Protein AF-0000000080797446 (afdb_homodimer)

Organism: Ignicoccus hospitalis (strain KIN4/I / DSM 18386 / JCM 14125) (NCBI:txid453591)

InterPro domains:
  IPR000644 CBS domain [PF00571] (6-61)
  IPR000644 CBS domain [PF00571] (70-123)
  IPR000644 CBS domain [PS51371] (10-66)
  IPR000644 CBS domain [PS51371] (74-131)
  IPR000644 CBS domain [SM00116] (13-61)
  IPR000644 CBS domain [SM00116] (77-124)
  IPR046342 CBS domain superfamily [G3DSA:3.10.580.10] (2-142)
  IPR046342 CBS domain superfamily [SSF54631] (4-122)
  IPR051257 Diverse Function CBS-Domain-Containing Protein [PTHR43080] (4-126)

Secondary structure (DSSP, 8-state):
-PPPBGGGT-BSSPPEEETTSBHHHHHHHHHHHT-SEEEEE-TTS-EEEEEEHHHHHHHHHHT--TTSBGGGTSEES---B-TTSBHHHHHHHHHHHT-SEEEEEETTEEEEEEEHHHHHHHHHHHHHHHHHHHHHHHHHHT-/-PPPBGGGT-BSSPPEEETTSBHHHHHHHHHHHT-SEEEEE-TTS-EEEEEEHHHHHHHHHHT--TTSBGGGTSEES---B-TTSBHHHHHHHHHHHT-SEEEEEETTEEEEEEEHHHHHHHHHHHHHHHHHHHHHHHHHHT-

Solvent-accessible surface area (backbone atoms only — not comparable to full-atom values): 15292 Å² total; per-residue (Å²): 131,82,79,63,28,36,61,78,59,37,44,70,75,63,56,68,43,52,39,72,42,24,42,33,54,51,31,33,49,25,62,76,70,72,41,64,55,34,38,24,19,46,97,86,63,46,79,55,26,34,40,39,43,65,47,52,35,49,36,48,39,70,66,52,66,52,74,39,39,32,65,80,62,39,43,61,79,68,66,65,41,46,46,77,40,39,41,61,58,51,51,50,51,25,62,75,68,72,49,58,65,33,43,22,36,57,96,92,33,80,63,22,33,38,37,50,68,51,41,36,54,50,52,47,50,51,51,49,52,50,49,51,49,53,50,50,50,54,55,53,71,75,102,130,83,79,63,27,38,61,80,59,39,46,70,76,62,56,70,42,51,40,72,40,24,41,34,53,51,29,34,50,26,62,76,69,72,42,63,56,33,39,26,20,46,97,86,65,48,79,56,25,35,39,38,45,65,47,54,34,49,37,48,38,69,65,53,67,52,73,38,40,33,65,79,61,38,43,62,79,69,66,65,41,48,47,76,39,39,42,62,56,50,53,50,52,25,63,74,70,71,48,57,64,32,44,23,35,56,98,92,32,80,65,21,33,37,39,49,67,51,42,36,53,50,51,47,51,49,51,51,51,50,50,50,49,52,50,50,50,54,56,53,69,74,103

Nearest PDB structures (foldseek):
  1pbj-assembly1_A  TM=8.835E-01  e=6.941E-12  Methanothermobacter thermautotrophicus str. Delta H
  2rc3-assembly2_B  TM=9.277E-01  e=1.879E-11  Nitrosomonas europaea ATCC 19718
  2p9m-assembly1_B  TM=8.610E-01  e=1.181E-11  Methanocaldococcus jannaschii DSM 2661
  2o16-assembly1_A  TM=8.596E-01  e=1.206E-10  Vibrio cholerae
  6h1w-assembly1_A  TM=7.486E-01  e=1.608E-09  Methanocaldococcus jannaschii DSM 2661

pLDDT: mean 94.96, std 5.84, range [62.09, 98.94]

Foldseek 3Di:
DDFAFQLNQFDPDAAADEQQAFQVVQVVSCVVVVHFKHFYAYPVRHTFFMDGVVLSVVCVVVVHDRRGGPNVRTGGPAAAAERGHGLVVVLVVCVVVVHFKHFYDDPNDGGGIDGVVRSVVVVVVVVVVVVVVVVVVVVVVVD/DDFAFQLNQFDPDAAADEQQAFQVVQVVSCVVVVHFKHFYAYPVRHTFFMDGVVLSVVCVVVVHDRRGGPNVRTGGPAAAAERGHGLVVVLVVCVVVVHFKHFYDDPNDGGGIDGVVRSVVVVVVVVVVVVVVVVVVVVVVVD

Sequence (286 aa):
MRPITVADVMSKPVVVIGVNNTLREAAKEMMDKGVGSLVVVDEKGDVVGIITERDVVRAVAEGKDLNAPVSEVMTPDVLTVSPETSVLKAIETMKMHNVRHLPVASDDEIVGMVSLKDLAFAVAAEMILKRIYEMLKEELSELMRPITVADVMSKPVVVIGVNNTLREAAKEMMDKGVGSLVVVDEKGDVVGIITERDVVRAVAEGKDLNAPVSEVMTPDVLTVSPETSVLKAIETMKMHNVRHLPVASDDEIVGMVSLKDLAFAVAAEMILKRIYEMLKEELSEL

Structure (mmCIF, N/CA/C/O backbone):
data_AF-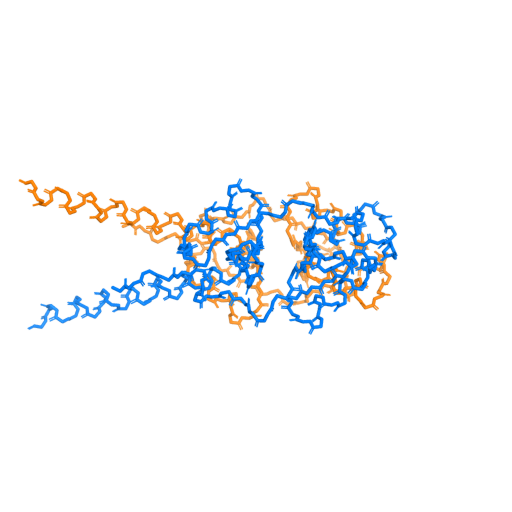0000000080797446-model_v1
#
loop_
_entity.id
_entity.type
_entity.pdbx_description
1 polymer 'Putative signal-transduction protein with CBS domains'
#
loop_
_atom_site.group_PDB
_atom_site.id
_atom_site.type_symbol
_atom_site.label_atom_id
_atom_site.label_alt_id
_atom_site.label_comp_id
_atom_site.label_asym_id
_atom_site.label_entity_id
_atom_site.label_seq_id
_atom_site.pdbx_PDB_ins_code
_atom_site.Cartn_x
_atom_site.Cartn_y
_atom_site.Cartn_z
_atom_site.occupancy
_atom_site.B_iso_or_equiv
_atom_site.auth_seq_id
_atom_site.auth_comp_id
_atom_site.auth_asym_id
_atom_site.auth_atom_id
_atom_site.pdbx_PDB_model_num
ATOM 1 N N . MET A 1 1 ? -12.195 24.516 9.414 1 62.28 1 MET A N 1
ATOM 2 C CA . MET A 1 1 ? -12.492 23.531 8.367 1 62.28 1 MET A CA 1
ATOM 3 C C . MET A 1 1 ? -12.742 22.156 8.977 1 62.28 1 MET A C 1
ATOM 5 O O . MET A 1 1 ? -12.062 21.75 9.922 1 62.28 1 MET A O 1
ATOM 9 N N . ARG A 1 2 ? -13.812 21.5 8.594 1 77.06 2 ARG A N 1
ATOM 10 C CA . ARG A 1 2 ? -14.117 20.188 9.172 1 77.06 2 ARG A CA 1
ATOM 11 C C . ARG A 1 2 ? -13.055 19.156 8.805 1 77.06 2 ARG A C 1
ATOM 13 O O . ARG A 1 2 ? -12.492 19.203 7.711 1 77.06 2 ARG A O 1
ATOM 20 N N . PRO A 1 3 ? -12.648 18.328 9.719 1 83.38 3 PRO A N 1
ATOM 21 C CA . PRO A 1 3 ? -11.648 17.312 9.414 1 83.38 3 PRO A CA 1
ATOM 22 C C . PRO A 1 3 ? -12.109 16.344 8.328 1 83.38 3 PRO A C 1
ATOM 24 O O . PRO A 1 3 ? -13.305 16.031 8.234 1 83.38 3 PRO A O 1
ATOM 27 N N . ILE A 1 4 ? -11.25 15.961 7.469 1 92.12 4 ILE A N 1
ATOM 28 C CA . ILE A 1 4 ? -11.539 14.961 6.445 1 92.12 4 ILE A CA 1
ATOM 29 C C . ILE A 1 4 ? -11.805 13.609 7.102 1 92.12 4 ILE A C 1
ATOM 31 O O . ILE A 1 4 ? -11.047 13.18 7.977 1 92.12 4 ILE A O 1
ATOM 35 N N . THR A 1 5 ? -12.898 12.984 6.723 1 96.56 5 THR A N 1
ATOM 36 C CA . THR A 1 5 ? -13.273 11.703 7.324 1 96.56 5 THR A CA 1
ATOM 37 C C . THR A 1 5 ? -13.125 10.57 6.316 1 96.56 5 THR A C 1
ATOM 39 O O . THR A 1 5 ? -12.891 10.805 5.129 1 96.56 5 THR A O 1
ATOM 42 N N . VAL A 1 6 ? -13.273 9.312 6.793 1 98 6 VAL A N 1
ATOM 43 C CA . VAL A 1 6 ? -13.234 8.109 5.977 1 98 6 VAL A CA 1
ATOM 44 C C . VAL A 1 6 ? -14.328 8.172 4.914 1 98 6 VAL A C 1
ATOM 46 O O . VAL A 1 6 ? -14.102 7.797 3.758 1 98 6 VAL A O 1
ATOM 49 N N . ALA A 1 7 ? -15.445 8.711 5.25 1 97.38 7 ALA A N 1
ATOM 50 C CA . ALA A 1 7 ? -16.562 8.82 4.312 1 97.38 7 ALA A CA 1
ATOM 51 C C . ALA A 1 7 ? -16.172 9.68 3.109 1 97.38 7 ALA A C 1
ATOM 53 O O . ALA A 1 7 ? -16.641 9.43 1.993 1 97.38 7 ALA A O 1
ATOM 54 N N . ASP A 1 8 ? -15.328 10.625 3.289 1 96.81 8 ASP A N 1
ATOM 55 C CA . ASP A 1 8 ? -14.938 11.57 2.248 1 96.81 8 ASP A CA 1
ATOM 56 C C . ASP A 1 8 ? -14.016 10.906 1.224 1 96.81 8 ASP A C 1
ATOM 58 O O . ASP A 1 8 ? -13.844 11.422 0.117 1 96.81 8 ASP A O 1
ATOM 62 N N . VAL A 1 9 ? -13.414 9.711 1.604 1 97.25 9 VAL A N 1
ATOM 63 C CA . VAL A 1 9 ? -12.328 9.242 0.751 1 97.25 9 VAL A CA 1
ATOM 64 C C . VAL A 1 9 ? -12.562 7.781 0.376 1 97.25 9 VAL A C 1
ATOM 66 O O . VAL A 1 9 ? -11.922 7.258 -0.537 1 97.25 9 VAL A O 1
ATOM 69 N N . MET A 1 10 ? -13.422 7.125 1.035 1 97.69 10 MET A N 1
ATOM 70 C CA . MET A 1 10 ? -13.625 5.695 0.815 1 97.69 10 MET A CA 1
ATOM 71 C C . MET A 1 10 ? -14.172 5.43 -0.583 1 97.69 10 MET A C 1
ATOM 73 O O . MET A 1 10 ? -14.836 6.285 -1.167 1 97.69 10 MET A O 1
ATOM 77 N N . SER A 1 11 ? -13.812 4.277 -1.095 1 96.62 11 SER A N 1
ATOM 78 C CA . SER A 1 11 ? -14.414 3.826 -2.346 1 96.62 11 SER A CA 1
ATOM 79 C C . SER A 1 11 ? -15.766 3.152 -2.1 1 96.62 11 SER A C 1
ATOM 81 O O . SER A 1 11 ? -15.977 2.549 -1.0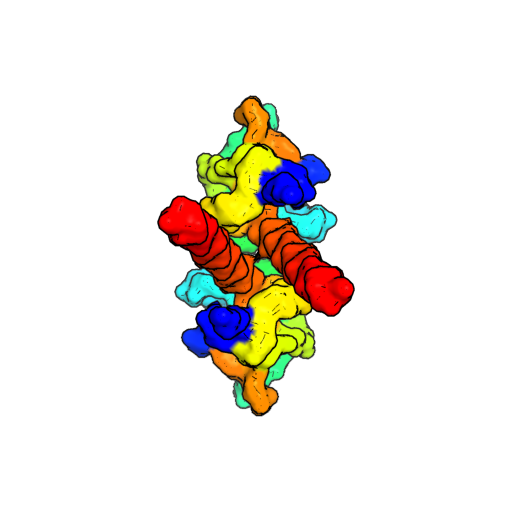46 1 96.62 11 SER A O 1
ATOM 83 N N . LYS A 1 12 ? -16.672 3.334 -3.039 1 94.75 12 LYS A N 1
ATOM 84 C CA . LYS A 1 12 ? -18 2.717 -3.068 1 94.75 12 LYS A CA 1
ATOM 85 C C . LYS A 1 12 ? -18.406 2.373 -4.496 1 94.75 12 LYS A C 1
ATOM 87 O O . LYS A 1 12 ? -18.094 3.111 -5.434 1 94.75 12 LYS A O 1
ATOM 92 N N . PRO A 1 13 ? -19.031 1.203 -4.773 1 91.31 13 PRO A N 1
ATOM 93 C CA . PRO A 1 13 ? -19.312 0.136 -3.812 1 91.31 13 PRO A CA 1
ATOM 94 C C . PRO A 1 13 ? -18.094 -0.723 -3.502 1 91.31 13 PRO A C 1
ATOM 96 O O . PRO A 1 13 ? -17.078 -0.635 -4.199 1 91.31 13 PRO A O 1
ATOM 99 N N . VAL A 1 14 ? -18.172 -1.479 -2.48 1 95.5 14 VAL A N 1
ATOM 100 C CA . VAL A 1 14 ? -17.109 -2.412 -2.111 1 95.5 14 VAL A CA 1
ATOM 101 C C . VAL A 1 14 ? -17 -3.514 -3.164 1 95.5 14 VAL A C 1
ATOM 103 O O . VAL A 1 14 ? -18.016 -4.008 -3.662 1 95.5 14 VAL A O 1
ATOM 106 N N . VAL A 1 15 ? -15.836 -3.855 -3.541 1 98 15 VAL A N 1
ATOM 107 C CA . VAL A 1 15 ? -15.625 -4.98 -4.445 1 98 15 VAL A CA 1
ATOM 108 C C . VAL A 1 15 ? -15.57 -6.281 -3.648 1 98 15 VAL A C 1
ATOM 110 O O . VAL A 1 15 ? -14.805 -6.402 -2.693 1 98 15 VAL A O 1
ATOM 113 N N . VAL A 1 16 ? -16.391 -7.195 -4.051 1 98 16 VAL A N 1
ATOM 114 C CA . VAL A 1 16 ? -16.516 -8.422 -3.268 1 98 16 VAL A CA 1
ATOM 115 C C . VAL A 1 16 ? -16.094 -9.625 -4.109 1 98 16 VAL A C 1
ATOM 117 O O . VAL A 1 16 ? -16 -9.531 -5.336 1 98 16 VAL A O 1
ATOM 120 N N . ILE A 1 17 ? -15.781 -10.719 -3.445 1 98.69 17 ILE A N 1
ATOM 121 C CA . ILE A 1 17 ? -15.516 -12.016 -4.066 1 98.69 17 ILE A CA 1
ATOM 122 C C . ILE A 1 17 ? -16.109 -13.125 -3.201 1 98.69 17 ILE A C 1
ATOM 124 O O . ILE A 1 17 ? -16.234 -12.977 -1.984 1 98.69 17 ILE A O 1
ATOM 128 N N . GLY A 1 18 ? -16.438 -14.172 -3.779 1 98.56 18 GLY A N 1
ATOM 129 C CA . GLY A 1 18 ? -17 -15.289 -3.043 1 98.56 18 GLY A CA 1
ATOM 130 C C . GLY A 1 18 ? -15.953 -16.172 -2.395 1 98.56 18 GLY A C 1
ATOM 131 O O . GLY A 1 18 ? -14.828 -16.281 -2.893 1 98.56 18 GLY A O 1
ATOM 132 N N . VAL A 1 19 ? -16.375 -16.922 -1.332 1 97.88 19 VAL A N 1
ATOM 133 C CA . VAL A 1 19 ? -15.469 -17.766 -0.547 1 97.88 19 VAL A CA 1
ATOM 134 C C . VAL A 1 19 ? -14.922 -18.891 -1.421 1 97.88 19 VAL A C 1
ATOM 136 O O . VAL A 1 19 ? -13.828 -19.406 -1.165 1 97.88 19 VAL A O 1
ATOM 139 N N . ASN A 1 20 ? -15.602 -19.203 -2.5 1 98.31 20 ASN A N 1
ATOM 140 C CA . ASN A 1 20 ? -15.234 -20.391 -3.283 1 98.31 20 ASN A CA 1
ATOM 141 C C . ASN A 1 20 ? -14.445 -20 -4.531 1 98.31 20 ASN A C 1
ATOM 143 O O . ASN A 1 20 ? -13.922 -20.875 -5.23 1 98.31 20 ASN A O 1
ATOM 147 N N . ASN A 1 21 ? -14.445 -18.75 -4.82 1 98.75 21 ASN A N 1
ATOM 148 C CA . ASN A 1 21 ? -13.562 -18.344 -5.906 1 98.75 21 ASN A CA 1
ATOM 149 C C . ASN A 1 21 ? -12.109 -18.719 -5.629 1 98.75 21 ASN A C 1
ATOM 151 O O . ASN A 1 21 ? -11.727 -18.906 -4.477 1 98.75 21 ASN A O 1
ATOM 155 N N . THR A 1 22 ? -11.336 -18.891 -6.676 1 98.81 22 THR A N 1
ATOM 156 C CA . THR A 1 22 ? -9.945 -19.281 -6.512 1 98.81 22 THR A CA 1
ATOM 157 C C . THR A 1 22 ? -9.062 -18.078 -6.23 1 98.81 22 THR A C 1
ATOM 159 O O . THR A 1 22 ? -9.477 -16.938 -6.465 1 98.81 22 THR A O 1
ATOM 162 N N . LEU A 1 23 ? -7.863 -18.344 -5.805 1 98.69 23 LEU A N 1
ATOM 163 C CA . LEU A 1 23 ? -6.887 -17.281 -5.594 1 98.69 23 LEU A CA 1
ATOM 164 C C . LEU A 1 23 ? -6.57 -16.562 -6.906 1 98.69 23 LEU A C 1
ATOM 166 O O . LEU A 1 23 ? -6.375 -15.352 -6.926 1 98.69 23 LEU A O 1
ATOM 170 N N . ARG A 1 24 ? -6.52 -17.297 -7.957 1 98.75 24 ARG A N 1
ATOM 171 C CA . ARG A 1 24 ? -6.27 -16.703 -9.266 1 98.75 24 ARG A CA 1
ATOM 172 C C . ARG A 1 24 ? -7.398 -15.75 -9.656 1 98.75 24 ARG A C 1
ATOM 174 O O . ARG A 1 24 ? -7.148 -14.664 -10.188 1 98.75 24 ARG A O 1
ATOM 181 N N . GLU A 1 25 ? -8.609 -16.188 -9.367 1 98.88 25 GLU A N 1
ATOM 182 C CA . GLU A 1 25 ? -9.75 -15.328 -9.656 1 98.88 25 GLU A CA 1
ATOM 183 C C . GLU A 1 25 ? -9.719 -14.055 -8.812 1 98.88 25 GLU A C 1
ATOM 185 O O . GLU A 1 25 ? -10.102 -12.984 -9.273 1 98.88 25 GLU A O 1
ATOM 190 N N . ALA A 1 26 ? -9.328 -14.227 -7.574 1 98.94 26 ALA A N 1
ATOM 191 C CA . ALA A 1 26 ? -9.18 -13.055 -6.707 1 98.94 26 ALA A CA 1
ATOM 192 C C . ALA A 1 26 ? -8.148 -12.086 -7.277 1 98.94 26 ALA A C 1
ATOM 194 O O . ALA A 1 26 ? -8.406 -10.883 -7.359 1 98.94 26 ALA A O 1
ATOM 195 N N . ALA A 1 27 ? -7.008 -12.578 -7.711 1 98.88 27 ALA A N 1
ATOM 196 C CA . ALA A 1 27 ? -5.973 -11.75 -8.312 1 98.88 27 ALA A CA 1
ATOM 197 C C . ALA A 1 27 ? -6.492 -11.031 -9.555 1 98.88 27 ALA A C 1
ATOM 199 O O . ALA A 1 27 ? -6.266 -9.836 -9.734 1 98.88 27 ALA A O 1
ATOM 200 N N . LYS A 1 28 ? -7.219 -11.781 -10.352 1 98.88 28 LYS A N 1
ATOM 201 C CA . LYS A 1 28 ? -7.789 -11.203 -11.562 1 98.88 28 LYS A CA 1
ATOM 202 C C . LYS A 1 28 ? -8.766 -10.078 -11.234 1 98.88 28 LYS A C 1
ATOM 204 O O . LYS A 1 28 ? -8.75 -9.023 -11.875 1 98.88 28 LYS A O 1
ATOM 209 N N . GLU A 1 29 ? -9.617 -10.328 -10.312 1 98.81 29 GLU A N 1
ATOM 210 C CA . GLU A 1 29 ? -10.594 -9.32 -9.906 1 98.81 29 GLU A CA 1
ATOM 211 C C . GLU A 1 29 ? -9.906 -8.055 -9.391 1 98.81 29 GLU A C 1
ATOM 213 O O . GLU A 1 29 ? -10.312 -6.941 -9.719 1 98.81 29 GLU A O 1
ATOM 218 N N . MET A 1 30 ? -8.844 -8.227 -8.562 1 98.62 30 MET A N 1
ATOM 219 C CA . MET A 1 30 ? -8.086 -7.082 -8.062 1 98.62 30 MET A CA 1
ATOM 220 C C . MET A 1 30 ? -7.5 -6.27 -9.211 1 98.62 30 MET A C 1
ATOM 222 O O . MET A 1 30 ? -7.582 -5.039 -9.211 1 98.62 30 MET A O 1
ATOM 226 N N . MET A 1 31 ? -6.965 -6.945 -10.203 1 98.38 31 MET A N 1
ATOM 227 C CA . MET A 1 31 ? -6.375 -6.266 -11.352 1 98.38 31 MET A CA 1
ATOM 228 C C . MET A 1 31 ? -7.445 -5.562 -12.18 1 98.38 31 MET A C 1
ATOM 230 O O . MET A 1 31 ? -7.277 -4.406 -12.57 1 98.38 31 MET A O 1
ATOM 234 N N . ASP A 1 32 ? -8.547 -6.25 -12.445 1 98.31 32 ASP A N 1
ATOM 235 C CA . ASP A 1 32 ? -9.633 -5.727 -13.273 1 98.31 32 ASP A CA 1
ATOM 236 C C . ASP A 1 32 ? -10.25 -4.484 -12.641 1 98.31 32 ASP A C 1
ATOM 238 O O . ASP A 1 32 ? -10.617 -3.539 -13.344 1 98.31 32 ASP A O 1
ATOM 242 N N . LYS A 1 33 ? -10.367 -4.488 -11.312 1 98.06 33 LYS A N 1
ATOM 243 C CA . LYS A 1 33 ? -11.055 -3.406 -10.609 1 98.06 33 LYS A CA 1
ATOM 244 C C . LYS A 1 33 ? -10.07 -2.355 -10.117 1 98.06 33 LYS A C 1
ATOM 246 O O . LYS A 1 33 ? -10.469 -1.307 -9.609 1 98.06 33 LYS A O 1
ATOM 251 N N . GLY A 1 34 ? -8.75 -2.627 -10.195 1 97.06 34 GLY A N 1
ATOM 252 C CA . GLY A 1 34 ? -7.723 -1.69 -9.781 1 97.06 34 GLY A CA 1
ATOM 253 C C . GLY A 1 34 ? -7.656 -1.51 -8.273 1 97.06 34 GLY A C 1
ATOM 254 O O . GLY A 1 34 ? -7.414 -0.403 -7.785 1 97.06 34 GLY A O 1
ATOM 255 N N . VAL A 1 35 ? -7.973 -2.576 -7.523 1 97.5 35 VAL A N 1
ATOM 256 C CA . VAL A 1 35 ? -7.953 -2.512 -6.066 1 97.5 35 VAL A CA 1
ATOM 257 C C . VAL A 1 35 ? -6.977 -3.549 -5.516 1 97.5 35 VAL A C 1
ATOM 259 O O . VAL A 1 35 ? -6.633 -4.512 -6.203 1 97.5 35 VAL A O 1
ATOM 262 N N . GLY A 1 36 ? -6.473 -3.338 -4.258 1 97.81 36 GLY A N 1
ATOM 263 C CA . GLY A 1 36 ? -5.504 -4.234 -3.646 1 97.81 36 GLY A CA 1
ATOM 264 C C . GLY A 1 36 ? -6.129 -5.188 -2.643 1 97.81 36 GLY A C 1
ATOM 265 O O . GLY A 1 36 ? -5.418 -5.922 -1.955 1 97.81 36 GLY A O 1
ATOM 266 N N . SER A 1 37 ? -7.449 -5.117 -2.549 1 98.25 37 SER A N 1
ATOM 267 C CA . SER A 1 37 ? -8.148 -5.996 -1.617 1 98.25 37 SER A CA 1
ATOM 268 C C . SER A 1 37 ? -9.578 -6.273 -2.088 1 98.25 37 SER A C 1
ATOM 270 O O . SER A 1 37 ? -10.133 -5.508 -2.877 1 98.25 37 SER A O 1
ATOM 272 N N . LEU A 1 38 ? -10.125 -7.367 -1.603 1 98.62 38 LEU A N 1
ATOM 273 C CA . LEU A 1 38 ? -11.508 -7.766 -1.827 1 98.62 38 LEU A CA 1
ATOM 274 C C . LEU A 1 38 ? -12.172 -8.195 -0.522 1 98.62 38 LEU A C 1
ATOM 276 O O . LEU A 1 38 ? -11.555 -8.891 0.293 1 98.62 38 LEU A O 1
ATOM 280 N N . VAL A 1 39 ? -13.398 -7.781 -0.391 1 98.31 39 VAL A N 1
ATOM 281 C CA . VAL A 1 39 ? -14.188 -8.328 0.703 1 98.31 39 VAL A CA 1
ATOM 282 C C . VAL A 1 39 ? -14.734 -9.703 0.308 1 98.31 39 VAL A C 1
ATOM 284 O O . VAL A 1 39 ? -15.219 -9.891 -0.812 1 98.31 39 VAL A O 1
ATOM 287 N N . VAL A 1 40 ? -14.625 -10.594 1.243 1 98.62 40 VAL A N 1
ATOM 288 C CA . VAL A 1 40 ? -15.055 -11.953 0.935 1 98.62 40 VAL A CA 1
ATOM 289 C C . VAL A 1 40 ? -16.438 -12.203 1.516 1 98.62 40 VAL A C 1
ATOM 291 O O . VAL A 1 40 ? -16.688 -11.922 2.688 1 98.62 40 VAL A O 1
ATOM 294 N N . VAL A 1 41 ? -17.328 -12.758 0.688 1 97.88 41 VAL A N 1
ATOM 295 C CA . VAL A 1 41 ? -18.672 -13.055 1.14 1 97.88 41 VAL A CA 1
ATOM 296 C C . VAL A 1 41 ? -18.953 -14.547 0.992 1 97.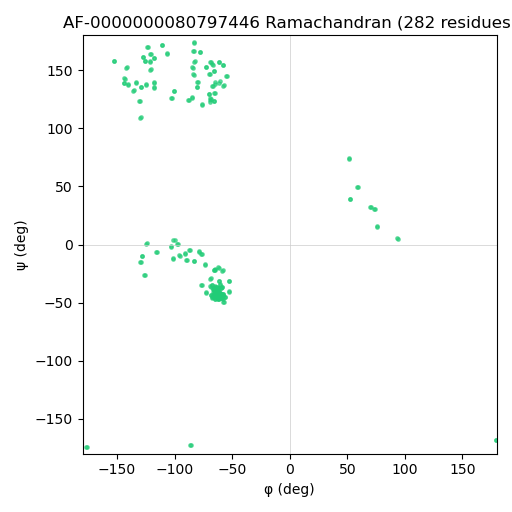88 41 VAL A C 1
ATOM 298 O O . VAL A 1 41 ? -18.375 -15.211 0.134 1 97.88 41 VAL A O 1
ATOM 301 N N . ASP A 1 42 ? -19.812 -15.039 1.859 1 97.12 42 ASP A N 1
ATOM 302 C CA . ASP A 1 42 ? -20.234 -16.422 1.736 1 97.12 42 ASP A CA 1
ATOM 303 C C . ASP A 1 42 ? -21.406 -16.562 0.776 1 97.12 42 ASP A C 1
ATOM 305 O O . ASP A 1 42 ? -21.75 -15.609 0.067 1 97.12 42 ASP A O 1
ATOM 309 N N . GLU A 1 43 ? -21.984 -17.719 0.692 1 96.88 43 GLU A N 1
ATOM 310 C CA . GLU A 1 43 ? -23.047 -18.016 -0.263 1 96.88 43 GLU A CA 1
ATOM 311 C C . GLU A 1 43 ? -24.297 -17.219 0.04 1 96.88 43 GLU A C 1
ATOM 313 O O . GLU A 1 43 ? -25.125 -16.984 -0.845 1 96.88 43 GLU A O 1
ATOM 318 N N . LYS A 1 44 ? -24.469 -16.734 1.278 1 96.88 44 LYS A N 1
ATOM 319 C CA . LYS A 1 44 ? -25.641 -15.969 1.686 1 96.88 44 LYS A CA 1
ATOM 320 C C . LYS A 1 44 ? -25.406 -14.469 1.485 1 96.88 44 LYS A C 1
ATOM 322 O O . LYS A 1 44 ? -26.312 -13.664 1.704 1 96.88 44 LYS A O 1
ATOM 327 N N . GLY A 1 45 ? -24.172 -14.125 1.143 1 94.44 45 GLY A N 1
ATOM 328 C CA . GLY A 1 45 ? -23.844 -12.727 0.933 1 94.44 45 GLY A CA 1
ATOM 329 C C . GLY A 1 45 ? -23.297 -12.047 2.172 1 94.44 45 GLY A C 1
ATOM 330 O O . GLY A 1 45 ? -23.062 -10.836 2.174 1 94.44 45 GLY A O 1
ATOM 331 N N . ASP A 1 46 ? -23.094 -12.844 3.201 1 94.88 46 ASP A N 1
ATOM 332 C CA . ASP A 1 46 ? -22.531 -12.281 4.426 1 94.88 46 ASP A CA 1
ATOM 333 C C . ASP A 1 46 ? -21.016 -12.117 4.312 1 94.88 46 ASP A C 1
ATOM 335 O O . ASP A 1 46 ? -20.328 -12.984 3.766 1 94.88 46 ASP A O 1
ATOM 339 N N . VAL A 1 47 ? -20.609 -11.008 4.84 1 96.06 47 VAL A N 1
ATOM 340 C CA . VAL A 1 47 ? -19.172 -10.75 4.836 1 96.06 47 VAL A CA 1
ATOM 341 C C . VAL A 1 47 ? -18.484 -11.695 5.812 1 96.06 47 VAL A C 1
ATOM 343 O O . VAL A 1 47 ? -18.844 -11.766 6.988 1 96.06 47 VAL A O 1
ATOM 346 N N . VAL A 1 48 ? -17.422 -12.352 5.297 1 96.69 48 VAL A N 1
ATOM 347 C CA . VAL A 1 48 ? -16.797 -13.344 6.16 1 96.69 48 VAL A CA 1
ATOM 348 C C . VAL A 1 48 ? -15.297 -13.094 6.242 1 96.69 48 VAL A C 1
ATOM 350 O O . VAL A 1 48 ? -14.586 -13.742 7.016 1 96.69 48 VAL A O 1
ATOM 353 N N . GLY A 1 49 ? -14.742 -12.203 5.426 1 97.62 49 GLY A N 1
ATOM 354 C CA . GLY A 1 49 ? -13.312 -11.945 5.484 1 97.62 49 GLY A CA 1
ATOM 355 C C . GLY A 1 49 ? -12.852 -10.922 4.465 1 97.62 49 GLY A C 1
ATOM 356 O O . GLY A 1 49 ? -13.664 -10.188 3.896 1 97.62 49 GLY A O 1
ATOM 357 N N . ILE A 1 50 ? -11.562 -10.867 4.34 1 98.44 50 ILE A N 1
ATOM 358 C CA . ILE A 1 50 ? -10.914 -10 3.365 1 98.44 50 ILE A CA 1
ATOM 359 C C . ILE A 1 50 ? -9.672 -10.695 2.803 1 98.44 50 ILE A C 1
ATOM 361 O O . ILE A 1 50 ? -9 -11.445 3.512 1 98.44 50 ILE A O 1
ATOM 365 N N . ILE A 1 51 ? -9.438 -10.484 1.549 1 98.69 51 ILE A N 1
ATOM 366 C CA . ILE A 1 51 ? -8.211 -10.961 0.936 1 98.69 51 ILE A CA 1
ATOM 367 C C . ILE A 1 51 ? -7.48 -9.797 0.26 1 98.69 51 ILE A C 1
ATOM 369 O O . ILE A 1 51 ? -8.109 -8.953 -0.375 1 98.69 51 ILE A O 1
ATOM 373 N N . THR A 1 52 ? -6.18 -9.758 0.434 1 98.19 52 THR A N 1
ATOM 374 C CA . THR A 1 52 ? -5.383 -8.633 -0.058 1 98.19 52 THR A CA 1
ATOM 375 C C . THR A 1 52 ? -4.285 -9.125 -0.999 1 98.19 52 THR A C 1
ATOM 377 O O . THR A 1 52 ? -4.074 -10.328 -1.143 1 98.19 52 THR A O 1
ATOM 380 N N . GLU A 1 53 ? -3.635 -8.109 -1.663 1 98.38 53 GLU A N 1
ATOM 381 C CA . GLU A 1 53 ? -2.465 -8.43 -2.473 1 98.38 53 GLU A CA 1
ATOM 382 C C . GLU A 1 53 ? -1.435 -9.219 -1.666 1 98.38 53 GLU A C 1
ATOM 384 O O . GLU A 1 53 ? -0.861 -10.188 -2.158 1 98.38 53 GLU A O 1
ATOM 389 N N . ARG A 1 54 ? -1.254 -8.836 -0.441 1 98 54 ARG A N 1
ATOM 390 C CA . ARG A 1 54 ? -0.266 -9.5 0.408 1 98 54 ARG A CA 1
ATOM 391 C C . ARG A 1 54 ? -0.63 -10.961 0.639 1 98 54 ARG A C 1
ATOM 393 O O . ARG A 1 54 ? 0.25 -11.82 0.724 1 98 54 ARG A O 1
ATOM 400 N N . ASP A 1 55 ? -1.856 -11.227 0.833 1 98.06 55 ASP A N 1
ATOM 401 C CA . ASP A 1 55 ? -2.305 -12.609 0.994 1 98.06 55 ASP A CA 1
ATOM 402 C C . ASP A 1 55 ? -1.929 -13.453 -0.222 1 98.06 55 ASP A C 1
ATOM 404 O O . ASP A 1 55 ? -1.502 -14.594 -0.08 1 98.06 55 ASP A O 1
ATOM 408 N N . VAL A 1 56 ? -2.162 -12.891 -1.413 1 98.56 56 VAL A N 1
ATOM 409 C CA . VAL A 1 56 ? -1.826 -13.594 -2.645 1 98.56 56 VAL A CA 1
ATOM 410 C C . VAL A 1 56 ? -0.32 -13.844 -2.705 1 98.56 56 VAL A C 1
ATOM 412 O O . VAL A 1 56 ? 0.122 -14.945 -3.037 1 98.56 56 VAL A O 1
ATOM 415 N N . VAL A 1 57 ? 0.454 -12.852 -2.359 1 98.62 57 VAL A N 1
ATOM 416 C CA . VAL A 1 57 ? 1.907 -12.977 -2.375 1 98.62 57 VAL A CA 1
ATOM 417 C C . VAL A 1 57 ? 2.344 -14.039 -1.371 1 98.62 57 VAL A C 1
ATOM 419 O O . VAL A 1 57 ? 3.223 -14.859 -1.664 1 98.62 57 VAL A O 1
ATOM 422 N N . ARG A 1 58 ? 1.74 -14.039 -0.247 1 98.44 58 ARG A N 1
ATOM 423 C CA . ARG A 1 58 ? 2.039 -15.055 0.759 1 98.44 58 ARG A CA 1
ATOM 424 C C . ARG A 1 58 ? 1.729 -16.453 0.235 1 98.44 58 ARG A C 1
ATOM 426 O O . ARG A 1 58 ? 2.504 -17.391 0.445 1 98.44 58 ARG A O 1
ATOM 433 N N . ALA A 1 59 ? 0.612 -16.578 -0.387 1 98.5 59 ALA A N 1
ATOM 434 C CA . ALA A 1 59 ? 0.244 -17.875 -0.961 1 98.5 59 ALA A CA 1
ATOM 435 C C . ALA A 1 59 ? 1.282 -18.344 -1.978 1 98.5 59 ALA A C 1
ATOM 437 O O . ALA A 1 59 ? 1.661 -19.516 -1.995 1 98.5 59 ALA A O 1
ATOM 438 N N . VAL A 1 60 ? 1.709 -17.438 -2.85 1 98.44 60 VAL A N 1
ATOM 439 C CA . VAL A 1 60 ? 2.744 -17.734 -3.832 1 98.44 60 VAL A CA 1
ATOM 440 C C . VAL A 1 60 ? 4.02 -18.188 -3.119 1 98.44 60 VAL A C 1
ATOM 442 O O . VAL A 1 60 ? 4.621 -19.203 -3.482 1 98.44 60 VAL A O 1
ATOM 445 N N . ALA A 1 61 ? 4.418 -17.453 -2.096 1 98.62 61 ALA A N 1
ATOM 446 C CA . ALA A 1 61 ? 5.629 -17.734 -1.333 1 98.62 61 ALA A CA 1
ATOM 447 C C . ALA A 1 61 ? 5.566 -19.125 -0.706 1 98.62 61 ALA A C 1
ATOM 449 O O . ALA A 1 61 ? 6.574 -19.844 -0.657 1 98.62 61 ALA A O 1
ATOM 450 N N . GLU A 1 62 ? 4.395 -19.484 -0.275 1 98.12 62 GLU A N 1
ATOM 451 C CA . GLU A 1 62 ? 4.207 -20.734 0.454 1 98.12 62 GLU A CA 1
ATOM 452 C C . GLU A 1 62 ? 3.961 -21.891 -0.501 1 98.12 62 GLU A C 1
ATOM 454 O O . GLU A 1 62 ? 3.836 -23.047 -0.07 1 98.12 62 GLU A O 1
ATOM 459 N N . GLY A 1 63 ? 3.867 -21.625 -1.723 1 97.5 63 GLY A N 1
ATOM 460 C CA . GLY A 1 63 ? 3.65 -22.672 -2.717 1 97.5 63 GLY A CA 1
ATOM 461 C C . GLY A 1 63 ? 2.238 -23.219 -2.701 1 97.5 63 GLY A C 1
ATOM 462 O O . GLY A 1 63 ? 2.023 -24.406 -3.01 1 97.5 63 GLY A O 1
ATOM 463 N N . LYS A 1 64 ? 1.321 -22.406 -2.354 1 97.38 64 LYS A N 1
ATOM 464 C CA . LYS A 1 64 ? -0.071 -22.844 -2.324 1 97.38 64 LYS A CA 1
ATOM 465 C C . LYS A 1 64 ? -0.625 -23 -3.738 1 97.38 64 LYS A C 1
ATOM 467 O O . LYS A 1 64 ? -0.138 -22.375 -4.68 1 97.38 64 LYS A O 1
ATOM 472 N N . ASP A 1 65 ? -1.612 -23.906 -3.764 1 97.75 65 ASP A N 1
ATOM 473 C CA . ASP A 1 65 ? -2.365 -24.062 -5.004 1 97.75 65 ASP A CA 1
ATOM 474 C C . ASP A 1 65 ? -3.17 -22.797 -5.312 1 97.75 65 ASP A C 1
ATOM 476 O O . ASP A 1 65 ? -4.031 -22.406 -4.527 1 97.75 65 ASP A O 1
ATOM 480 N N . LEU A 1 66 ? -2.973 -22.188 -6.477 1 98 66 LEU A N 1
ATOM 481 C CA . LEU A 1 66 ? -3.615 -20.938 -6.824 1 98 66 LEU A CA 1
ATOM 482 C C . LEU A 1 66 ? -5.059 -21.156 -7.266 1 98 66 LEU A C 1
ATOM 484 O O . LEU A 1 66 ? -5.824 -20.203 -7.418 1 98 66 LEU A O 1
ATOM 488 N N . ASN A 1 67 ? -5.395 -22.359 -7.367 1 98 67 ASN A N 1
ATOM 489 C CA . ASN A 1 67 ? -6.785 -22.703 -7.645 1 98 67 ASN A CA 1
ATOM 490 C C . ASN A 1 67 ? -7.539 -23.062 -6.367 1 98 67 ASN A C 1
ATOM 492 O O . ASN A 1 67 ? -8.727 -23.391 -6.414 1 98 67 ASN A O 1
ATOM 496 N N . ALA A 1 68 ? -6.855 -23 -5.258 1 97.75 68 ALA A N 1
ATOM 497 C CA . ALA A 1 68 ? -7.527 -23.203 -3.977 1 97.75 68 ALA A CA 1
ATOM 498 C C . ALA A 1 68 ? -8.508 -22.062 -3.682 1 97.75 68 ALA A C 1
ATOM 500 O O . ALA A 1 68 ? -8.352 -20.953 -4.191 1 97.75 68 ALA A O 1
ATOM 501 N N . PRO A 1 69 ? -9.492 -22.391 -2.875 1 98.44 69 PRO A N 1
ATOM 502 C CA . PRO A 1 69 ? -10.492 -21.359 -2.584 1 98.44 69 PRO A CA 1
ATOM 503 C C . PRO A 1 69 ? -9.938 -20.219 -1.732 1 98.44 69 PRO A C 1
ATOM 505 O O . PRO A 1 69 ? -9.102 -20.453 -0.854 1 98.44 69 PRO A O 1
ATOM 508 N N . VAL A 1 70 ? -10.414 -19.031 -1.938 1 98.31 70 VAL A N 1
ATOM 509 C CA . VAL A 1 70 ? -10.055 -17.812 -1.22 1 98.31 70 VAL A CA 1
ATOM 510 C C . VAL A 1 70 ? -10.195 -18.031 0.284 1 98.31 70 VAL A C 1
ATOM 512 O O . VAL A 1 70 ? -9.414 -17.5 1.074 1 98.31 70 VAL A O 1
ATOM 515 N N . SER A 1 71 ? -11.125 -18.859 0.666 1 97.5 71 SER A N 1
ATOM 516 C CA . SER A 1 71 ? -11.422 -19.109 2.072 1 97.5 71 SER A CA 1
ATOM 517 C C . SER A 1 71 ? -10.219 -19.703 2.793 1 97.5 71 SER A C 1
ATOM 519 O O . SER A 1 71 ? -10.109 -19.609 4.016 1 97.5 71 SER A O 1
ATOM 521 N N . GLU A 1 72 ? -9.297 -20.266 2.086 1 97.06 72 GLU A N 1
ATOM 522 C CA . GLU A 1 72 ? -8.125 -20.906 2.688 1 97.06 72 GLU A CA 1
ATOM 523 C C . GLU A 1 72 ? -7.043 -19.875 3.004 1 97.06 72 GLU A C 1
ATOM 525 O O . GLU A 1 72 ? -6.105 -20.156 3.752 1 97.06 72 GLU A O 1
ATOM 530 N N . VAL A 1 73 ? -7.184 -18.656 2.441 1 97.25 73 VAL A N 1
ATOM 531 C CA . VAL A 1 73 ? -6.07 -17.719 2.512 1 97.25 73 VAL A CA 1
ATOM 532 C C . VAL A 1 73 ? -6.547 -16.406 3.119 1 97.25 73 VAL A C 1
ATOM 534 O O . VAL A 1 73 ? -5.754 -15.656 3.699 1 97.25 73 VAL A O 1
ATOM 537 N N . MET A 1 74 ? -7.781 -16.125 2.98 1 97.5 74 MET A N 1
ATOM 538 C CA . MET A 1 74 ? -8.328 -14.852 3.418 1 97.5 74 MET A CA 1
ATOM 539 C C . MET A 1 74 ? -8.148 -14.664 4.918 1 97.5 74 MET A C 1
ATOM 541 O O . MET A 1 74 ? -7.887 -15.625 5.641 1 97.5 74 MET A O 1
ATOM 545 N N . THR A 1 75 ? -8.164 -13.406 5.332 1 96.44 75 THR A N 1
ATOM 546 C CA . THR A 1 75 ? -8.219 -13.086 6.754 1 96.44 75 THR A CA 1
ATOM 547 C C . THR A 1 75 ? -9.664 -13.016 7.234 1 96.44 75 THR A C 1
ATOM 549 O O . THR A 1 75 ? -10.461 -12.234 6.711 1 96.44 75 THR A O 1
ATOM 552 N N . PRO A 1 76 ? -9.93 -13.805 8.227 1 95 76 PRO A N 1
ATOM 553 C CA . PRO A 1 76 ? -11.281 -13.734 8.789 1 95 76 PRO A CA 1
ATOM 554 C C . PRO A 1 76 ? -11.445 -12.609 9.797 1 95 76 PRO A C 1
ATOM 556 O O . PRO A 1 76 ? -10.477 -11.906 10.109 1 95 76 PRO A O 1
ATOM 559 N N . ASP A 1 77 ? -12.711 -12.328 10.32 1 86.38 77 ASP A N 1
ATOM 560 C CA . ASP A 1 77 ? -13 -11.312 11.328 1 86.38 77 ASP A CA 1
ATOM 561 C C . ASP A 1 77 ? -12.414 -9.961 10.922 1 86.38 77 ASP A C 1
ATOM 563 O O . ASP A 1 77 ? -11.578 -9.406 11.641 1 86.38 77 ASP A O 1
ATOM 567 N N . VAL A 1 78 ? -13 -9.367 10.008 1 89.38 78 VAL A N 1
ATOM 568 C CA . VAL A 1 78 ? -12.508 -8.18 9.328 1 89.38 78 VAL A CA 1
ATOM 569 C C . VAL A 1 78 ? -12.531 -6.988 10.289 1 89.38 78 VAL A C 1
ATOM 571 O O . VAL A 1 78 ? -13.531 -6.75 10.969 1 89.38 78 VAL A O 1
ATOM 574 N N . LEU A 1 79 ? -11.453 -6.32 10.5 1 95.75 79 LEU A N 1
ATOM 575 C CA . LEU A 1 79 ? -11.375 -5.035 11.188 1 95.75 79 LEU A CA 1
ATOM 576 C C . LEU A 1 79 ? -12.008 -3.93 10.3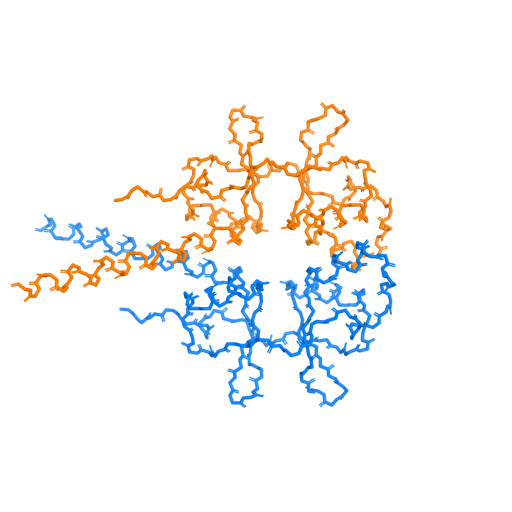44 1 95.75 79 LEU A C 1
ATOM 578 O O . LEU A 1 79 ? -11.688 -3.785 9.164 1 95.75 79 LEU A O 1
ATOM 582 N N . THR A 1 80 ? -12.938 -3.23 10.938 1 97.44 80 THR A N 1
ATOM 583 C CA . THR A 1 80 ? -13.633 -2.182 10.195 1 97.44 80 THR A CA 1
ATOM 584 C C . THR A 1 80 ? -13.445 -0.828 10.883 1 97.44 80 THR A C 1
ATOM 586 O O . THR A 1 80 ? -12.984 -0.758 12.016 1 97.44 80 THR A O 1
ATOM 589 N N . VAL A 1 81 ? -13.727 0.2 10.148 1 97.81 81 VAL A N 1
ATOM 590 C CA . VAL A 1 81 ? -13.773 1.556 10.688 1 97.81 81 VAL A CA 1
ATOM 591 C C . VAL A 1 81 ? -15.125 2.191 10.359 1 97.81 81 VAL A C 1
ATOM 593 O O . VAL A 1 81 ? -15.82 1.751 9.438 1 97.81 81 VAL A O 1
ATOM 596 N N . SER A 1 82 ? -15.492 3.189 11.117 1 98 82 SER A N 1
ATOM 597 C CA . SER A 1 82 ? -16.734 3.918 10.867 1 98 82 SER A CA 1
ATOM 598 C C . SER A 1 82 ? -16.531 5.016 9.828 1 98 82 SER A C 1
ATOM 600 O O . SER A 1 82 ? -15.438 5.562 9.703 1 98 82 SER A O 1
ATOM 602 N N . PRO A 1 83 ? -17.641 5.379 9.07 1 97.69 83 PRO A N 1
ATOM 603 C CA . PRO A 1 83 ? -17.531 6.469 8.094 1 97.69 83 PRO A CA 1
ATOM 604 C C . PRO A 1 83 ? -17.109 7.789 8.734 1 97.69 83 PRO A C 1
ATOM 606 O O . PRO A 1 83 ? -16.516 8.633 8.07 1 97.69 83 PRO A O 1
ATOM 609 N N . GLU A 1 84 ? -17.328 7.953 10 1 97.12 84 GLU A N 1
ATOM 610 C CA . GLU A 1 84 ? -17.094 9.227 10.672 1 97.12 84 GLU A CA 1
ATOM 611 C C . GLU A 1 84 ? -15.664 9.32 11.188 1 97.12 84 GLU A C 1
ATOM 613 O O . GLU A 1 84 ? -15.211 10.398 11.594 1 97.12 84 GLU A O 1
ATOM 618 N N . THR A 1 85 ? -14.992 8.242 11.203 1 96.88 85 THR A N 1
ATOM 619 C CA . THR A 1 85 ? -13.609 8.227 11.672 1 96.88 85 THR A CA 1
ATOM 620 C C . THR A 1 85 ? -12.75 9.195 10.867 1 96.88 85 THR A C 1
ATOM 622 O O . THR A 1 85 ? -12.875 9.273 9.648 1 96.88 85 THR A O 1
ATOM 625 N N . SER A 1 86 ? -11.875 9.969 11.523 1 94.88 86 SER A N 1
ATOM 626 C CA . SER A 1 86 ? -10.969 10.859 10.812 1 94.88 86 SER A CA 1
ATOM 627 C C . SER A 1 86 ? -9.914 10.07 10.039 1 94.88 86 SER A C 1
ATOM 629 O O . SER A 1 86 ? -9.586 8.938 10.398 1 94.88 86 SER A O 1
ATOM 631 N N . VAL A 1 87 ? -9.383 10.695 9.047 1 95.12 87 VAL A N 1
ATOM 632 C CA . VAL A 1 87 ? -8.367 10.062 8.219 1 95.12 87 VAL A CA 1
ATOM 633 C C . VAL A 1 87 ? -7.137 9.75 9.062 1 95.12 87 VAL A C 1
ATOM 635 O O . VAL A 1 87 ? -6.504 8.703 8.891 1 95.12 87 VAL A O 1
ATOM 638 N N . LEU A 1 88 ? -6.809 10.625 9.961 1 93.44 88 LEU A N 1
ATOM 639 C CA . LEU A 1 88 ? -5.648 10.414 10.82 1 93.44 88 LEU A CA 1
ATOM 640 C C . LEU A 1 88 ? -5.855 9.211 11.734 1 93.44 88 LEU A C 1
ATOM 642 O O . LEU A 1 88 ? -4.961 8.375 11.883 1 93.44 88 LEU A O 1
ATOM 646 N N . LYS A 1 89 ? -7.02 9.156 12.344 1 94.88 89 LYS A N 1
ATOM 647 C CA . LYS A 1 89 ? -7.32 8.031 13.227 1 94.88 89 LYS A CA 1
ATOM 648 C C . LYS A 1 89 ? -7.316 6.715 12.453 1 94.88 89 LYS A C 1
ATOM 650 O O . LYS A 1 89 ? -6.887 5.684 12.969 1 94.88 89 LYS A O 1
ATOM 655 N N . ALA A 1 90 ? -7.809 6.742 11.242 1 97.94 90 ALA A N 1
ATOM 656 C CA . ALA A 1 90 ? -7.809 5.547 10.398 1 97.94 90 ALA A CA 1
ATOM 657 C C . ALA A 1 90 ? -6.387 5.086 10.094 1 97.94 90 ALA A C 1
ATOM 659 O O . ALA A 1 90 ? -6.094 3.889 10.141 1 97.94 90 ALA A O 1
ATOM 660 N N . ILE A 1 91 ? -5.48 6.012 9.781 1 97.62 91 ILE A N 1
ATOM 661 C CA . ILE A 1 91 ? -4.086 5.676 9.531 1 97.62 91 ILE A CA 1
ATOM 662 C C . ILE A 1 91 ? -3.469 5.062 10.781 1 97.62 91 ILE A C 1
ATOM 664 O O . ILE A 1 91 ? -2.754 4.059 10.703 1 97.62 91 ILE A O 1
ATOM 668 N N . GLU A 1 92 ? -3.773 5.609 11.93 1 96.19 92 GLU A N 1
ATOM 669 C CA . GLU A 1 92 ? -3.271 5.074 13.195 1 96.19 92 GLU A CA 1
ATOM 670 C C . GLU A 1 92 ? -3.785 3.658 13.438 1 96.19 92 GLU A C 1
ATOM 672 O O . GLU A 1 92 ? -3.049 2.801 13.93 1 96.19 92 GLU A O 1
ATOM 677 N N . THR A 1 93 ? -5.027 3.477 13.172 1 97.5 93 THR A N 1
ATOM 678 C CA . THR A 1 93 ? -5.625 2.152 13.305 1 97.5 93 THR A CA 1
ATOM 679 C C . THR A 1 93 ? -4.898 1.141 12.422 1 97.5 93 THR A C 1
ATOM 681 O O . THR A 1 93 ? -4.598 0.029 12.859 1 97.5 93 THR A O 1
ATOM 684 N N . MET A 1 94 ? -4.562 1.544 11.172 1 97.88 94 MET A N 1
ATOM 685 C CA . MET A 1 94 ? -3.836 0.672 10.25 1 97.88 94 MET A CA 1
ATOM 686 C C . MET A 1 94 ? -2.441 0.359 10.789 1 97.88 94 MET A C 1
ATOM 688 O O . MET A 1 94 ? -1.982 -0.782 10.703 1 97.88 94 MET A O 1
ATOM 692 N N . LYS A 1 95 ? -1.824 1.341 11.289 1 96.88 95 LYS A N 1
ATOM 693 C CA . LYS A 1 95 ? -0.492 1.149 11.852 1 96.88 95 LYS A CA 1
ATOM 694 C C . LYS A 1 95 ? -0.527 0.175 13.023 1 96.88 95 LYS A C 1
ATOM 696 O O . LYS A 1 95 ? 0.274 -0.76 13.086 1 96.88 95 LYS A O 1
ATOM 701 N N . MET A 1 96 ? -1.47 0.346 13.938 1 96.88 96 MET A N 1
ATOM 702 C CA . MET A 1 96 ? -1.59 -0.443 15.164 1 96.88 96 MET A CA 1
ATOM 703 C C . MET A 1 96 ? -1.863 -1.908 14.836 1 96.88 96 MET A C 1
ATOM 705 O O . MET A 1 96 ? -1.378 -2.803 15.531 1 96.88 96 MET A O 1
ATOM 709 N N . HIS A 1 97 ? -2.611 -2.164 13.844 1 96.88 97 HIS A N 1
ATOM 710 C CA . HIS A 1 97 ? -3.047 -3.525 13.547 1 96.88 97 HIS A CA 1
ATOM 711 C C . HIS A 1 97 ? -2.26 -4.117 12.383 1 96.88 97 HIS A C 1
ATOM 713 O O . HIS A 1 97 ? -2.488 -5.266 11.992 1 96.88 97 HIS A O 1
ATOM 719 N N . ASN A 1 98 ? -1.374 -3.305 11.82 1 95.25 98 ASN A N 1
ATOM 720 C CA . ASN A 1 98 ? -0.519 -3.715 10.711 1 95.25 98 ASN A CA 1
ATOM 721 C C . ASN A 1 98 ? -1.341 -4.168 9.508 1 95.25 98 ASN A C 1
ATOM 723 O O . ASN A 1 98 ? -1.117 -5.254 8.969 1 95.25 98 ASN A O 1
ATOM 727 N N . VAL A 1 99 ? -2.336 -3.346 9.102 1 96.5 99 VAL A N 1
ATOM 728 C CA . VAL A 1 99 ? -3.15 -3.559 7.914 1 96.5 99 VAL A CA 1
ATOM 729 C C . VAL A 1 99 ? -3.135 -2.303 7.043 1 96.5 99 VAL A C 1
ATOM 731 O O . VAL A 1 99 ? -2.822 -1.212 7.523 1 96.5 99 VAL A O 1
ATOM 734 N N . ARG A 1 100 ? -3.512 -2.465 5.734 1 97.38 100 ARG A N 1
ATOM 735 C CA . ARG A 1 100 ? -3.463 -1.333 4.812 1 97.38 100 ARG A CA 1
ATOM 736 C C . ARG A 1 100 ? -4.82 -1.105 4.152 1 97.38 100 ARG A C 1
ATOM 738 O O . ARG A 1 100 ? -4.953 -0.253 3.271 1 97.38 100 ARG A O 1
ATOM 745 N N . HIS A 1 101 ? -5.75 -1.915 4.523 1 97.94 101 HIS A N 1
ATOM 746 C CA . HIS A 1 101 ? -7.121 -1.827 4.031 1 97.94 101 HIS A CA 1
ATOM 747 C C . HIS A 1 101 ? -8.125 -1.981 5.172 1 97.94 101 HIS A C 1
ATOM 749 O O . HIS A 1 101 ? -7.98 -2.865 6.016 1 97.94 101 HIS A O 1
ATOM 755 N N . LEU A 1 102 ? -9.062 -1.12 5.191 1 98.19 102 LEU A N 1
ATOM 756 C CA . LEU A 1 102 ? -10.117 -1.17 6.191 1 98.19 102 LEU A CA 1
ATOM 757 C C . LEU A 1 102 ? -11.492 -1.077 5.535 1 98.19 102 LEU A C 1
ATOM 759 O O . LEU A 1 102 ? -11.859 -0.029 4.996 1 98.19 102 LEU A O 1
ATOM 763 N N . PRO A 1 103 ? -12.242 -2.17 5.531 1 98.25 103 PRO A N 1
ATOM 764 C CA . PRO A 1 103 ? -13.656 -1.977 5.203 1 98.25 103 PRO A CA 1
ATOM 765 C C . PRO A 1 103 ? -14.336 -0.946 6.102 1 98.25 103 PRO A C 1
ATOM 767 O O . PRO A 1 103 ? -13.984 -0.815 7.277 1 98.25 103 PRO A O 1
ATOM 770 N N . VAL A 1 104 ? -15.242 -0.232 5.504 1 98.5 104 VAL A N 1
ATOM 771 C CA . VAL A 1 104 ? -15.992 0.78 6.242 1 98.5 104 VAL A CA 1
ATOM 772 C C . VAL A 1 104 ? -17.391 0.253 6.566 1 98.5 104 VAL A C 1
ATOM 774 O O . VAL A 1 104 ? -18.125 -0.163 5.668 1 98.5 104 VAL A O 1
ATOM 777 N N . ALA A 1 105 ? -17.734 0.295 7.828 1 97.5 105 ALA A N 1
ATOM 778 C CA . ALA A 1 105 ? -19.016 -0.267 8.258 1 97.5 105 ALA A CA 1
ATOM 779 C C . ALA A 1 105 ? -19.906 0.808 8.867 1 97.5 105 ALA A C 1
ATOM 781 O O . ALA A 1 105 ? -19.438 1.688 9.586 1 97.5 105 ALA A O 1
ATOM 782 N N . SER A 1 106 ? -21.125 0.776 8.477 1 96.19 106 SER A N 1
ATOM 783 C CA . SER A 1 106 ? -22.203 1.574 9.047 1 96.19 106 SER A CA 1
ATOM 784 C C . SER A 1 106 ? -23.406 0.709 9.375 1 96.19 106 SER A C 1
ATOM 786 O O . SER A 1 106 ? -23.953 0.032 8.5 1 96.19 106 SER A O 1
ATOM 788 N N . ASP A 1 107 ? -23.906 0.698 10.656 1 93 107 ASP A N 1
ATOM 789 C CA . ASP A 1 107 ? -25.047 -0.094 11.102 1 93 107 ASP A CA 1
ATOM 790 C C . ASP A 1 107 ? -24.875 -1.562 10.719 1 93 107 ASP A C 1
ATOM 792 O O . ASP A 1 107 ? -25.781 -2.158 10.117 1 93 107 ASP A O 1
ATOM 796 N N . ASP A 1 108 ? -23.672 -2.123 10.82 1 87.5 108 ASP A N 1
ATOM 797 C CA . ASP A 1 108 ? -23.312 -3.529 10.664 1 87.5 108 ASP A CA 1
ATOM 798 C C . ASP A 1 108 ? -23.312 -3.934 9.195 1 87.5 108 ASP A C 1
ATOM 800 O O . ASP A 1 108 ? -23.422 -5.117 8.867 1 87.5 108 ASP A O 1
ATOM 804 N N . GLU A 1 109 ? -23.297 -2.918 8.445 1 93.69 109 GLU A N 1
ATOM 805 C CA . GLU A 1 109 ? -23.172 -3.17 7.016 1 93.69 109 GLU A CA 1
ATOM 806 C C . GLU A 1 109 ? -21.891 -2.543 6.453 1 93.69 109 GLU A C 1
ATOM 808 O O . GLU A 1 109 ? -21.531 -1.428 6.828 1 93.69 109 GLU A O 1
ATOM 813 N N . ILE A 1 110 ? -21.266 -3.297 5.578 1 96.38 110 ILE A N 1
ATOM 814 C CA . ILE A 1 110 ? -20.109 -2.75 4.887 1 96.38 110 ILE A CA 1
ATOM 815 C C . ILE A 1 110 ? -20.562 -1.772 3.807 1 96.38 110 ILE A C 1
ATOM 817 O O . ILE A 1 110 ? -21.297 -2.152 2.887 1 96.38 110 ILE A O 1
ATOM 821 N N . VAL A 1 111 ? -20.109 -0.561 3.93 1 96.56 111 VAL A N 1
ATOM 822 C CA . VAL A 1 111 ? -20.625 0.466 3.035 1 96.56 111 VAL A CA 1
ATOM 823 C C . VAL A 1 111 ? -19.5 1.003 2.148 1 96.56 111 VAL A C 1
ATOM 825 O O . VAL A 1 111 ? -19.75 1.814 1.253 1 96.56 111 VAL A O 1
ATOM 828 N N . GLY A 1 112 ? -18.297 0.606 2.387 1 97.69 112 GLY A N 1
ATOM 829 C CA . GLY A 1 112 ? -17.172 1.073 1.588 1 97.69 112 GLY A CA 1
ATOM 830 C C . GLY A 1 112 ? -15.852 0.421 1.969 1 97.69 112 GLY A C 1
ATOM 831 O O . GLY A 1 112 ? -15.836 -0.553 2.723 1 97.69 112 GLY A O 1
ATOM 832 N N . MET A 1 113 ? -14.805 0.884 1.36 1 98.44 113 MET A N 1
ATOM 833 C CA . MET A 1 113 ? -13.438 0.446 1.603 1 98.44 113 MET A CA 1
ATOM 834 C C . MET A 1 113 ? -12.469 1.628 1.574 1 98.44 113 MET A C 1
ATOM 836 O O . MET A 1 113 ? -12.625 2.541 0.762 1 98.44 113 MET A O 1
ATOM 840 N N . VAL A 1 114 ? -11.547 1.609 2.533 1 98.38 114 VAL A N 1
ATOM 841 C CA . VAL A 1 114 ? -10.5 2.621 2.459 1 98.38 114 VAL A CA 1
ATOM 842 C C . VAL A 1 114 ? -9.133 1.955 2.568 1 98.38 114 VAL A C 1
ATOM 844 O O . VAL A 1 114 ? -8.945 1.026 3.357 1 98.38 114 VAL A O 1
ATOM 847 N N . SER A 1 115 ? -8.234 2.381 1.715 1 98.25 115 SER A N 1
ATOM 848 C CA . SER A 1 115 ? -6.867 1.882 1.743 1 98.25 115 SER A CA 1
ATOM 849 C C . SER A 1 115 ? -5.91 2.928 2.307 1 98.25 115 SER A C 1
ATOM 851 O O . SER A 1 115 ? -6.258 4.105 2.41 1 98.25 115 SER A O 1
ATOM 853 N N . LEU A 1 116 ? -4.746 2.467 2.66 1 98.06 116 LEU A N 1
ATOM 854 C CA . LEU A 1 116 ? -3.713 3.395 3.111 1 98.06 116 LEU A CA 1
ATOM 855 C C . LEU A 1 116 ? -3.367 4.398 2.016 1 98.06 116 LEU A C 1
ATOM 857 O O . LEU A 1 116 ? -3.082 5.562 2.301 1 98.06 116 LEU A O 1
ATOM 861 N N . LYS A 1 117 ? -3.4 3.961 0.771 1 97.56 117 LYS A N 1
ATOM 862 C CA . LYS A 1 117 ? -3.186 4.855 -0.364 1 97.56 117 LYS A CA 1
ATOM 863 C C . LYS A 1 117 ? -4.188 6.004 -0.354 1 97.56 117 LYS A C 1
ATOM 865 O O . LYS A 1 117 ? -3.803 7.172 -0.454 1 97.56 117 LYS A O 1
ATOM 870 N N . ASP A 1 118 ? -5.469 5.672 -0.193 1 97.12 118 ASP A N 1
ATOM 871 C CA . ASP A 1 118 ? -6.523 6.676 -0.136 1 97.12 118 ASP A CA 1
ATOM 872 C C . ASP A 1 118 ? -6.254 7.691 0.971 1 97.12 118 ASP A C 1
ATOM 874 O O . ASP A 1 118 ? -6.363 8.898 0.75 1 97.12 118 ASP A O 1
ATOM 878 N N . LEU A 1 119 ? -5.883 7.156 2.092 1 97.56 119 LEU A N 1
ATOM 879 C CA . LEU A 1 119 ? -5.727 8 3.273 1 97.56 119 LEU A CA 1
ATOM 880 C C . LEU A 1 119 ? -4.48 8.867 3.16 1 97.56 119 LEU A C 1
ATOM 882 O O . LEU A 1 119 ? -4.508 10.055 3.502 1 97.56 119 LEU A O 1
ATOM 886 N N . ALA A 1 120 ? -3.424 8.289 2.664 1 97.12 120 ALA A N 1
ATOM 887 C CA . ALA A 1 120 ? -2.172 9.023 2.51 1 97.12 120 ALA A CA 1
ATOM 888 C C . ALA A 1 120 ? -2.348 10.211 1.567 1 97.12 120 ALA A C 1
ATOM 890 O O . ALA A 1 120 ? -1.876 11.312 1.854 1 97.12 120 ALA A O 1
ATOM 891 N N . PHE A 1 121 ? -3.049 9.953 0.489 1 96.44 121 PHE A N 1
ATOM 892 C CA . PHE A 1 121 ? -3.26 11.016 -0.486 1 96.44 121 PHE A CA 1
ATOM 893 C C . PHE A 1 121 ? -4.172 12.102 0.082 1 96.44 121 PHE A C 1
ATOM 895 O O . PHE A 1 121 ? -3.965 13.289 -0.166 1 96.44 121 PHE A O 1
ATOM 902 N N . ALA A 1 122 ? -5.117 11.688 0.842 1 94.44 122 ALA A N 1
ATOM 903 C CA . ALA A 1 122 ? -6.02 12.648 1.466 1 94.44 122 ALA A CA 1
ATOM 904 C C . ALA A 1 122 ? -5.277 13.523 2.479 1 94.44 122 ALA A C 1
ATOM 906 O O . ALA A 1 122 ? -5.465 14.742 2.518 1 94.44 122 ALA A O 1
ATOM 907 N N . VAL A 1 123 ? -4.453 12.875 3.25 1 92.12 123 VAL A N 1
ATOM 908 C CA . VAL A 1 123 ? -3.713 13.594 4.277 1 92.12 123 VAL A CA 1
ATOM 909 C C . VAL A 1 123 ? -2.727 14.562 3.625 1 92.12 123 VAL A C 1
ATOM 911 O O . VAL A 1 123 ? -2.557 15.695 4.086 1 92.12 123 VAL A O 1
ATOM 914 N N . ALA A 1 124 ? -2.098 14.125 2.576 1 91.38 124 ALA A N 1
ATOM 915 C CA . ALA A 1 124 ? -1.178 15 1.847 1 91.38 124 ALA A CA 1
ATOM 916 C C . ALA A 1 124 ? -1.898 16.234 1.312 1 91.38 124 ALA A C 1
ATOM 918 O O . ALA A 1 124 ? -1.389 17.344 1.417 1 91.38 124 ALA A O 1
ATOM 919 N N . ALA A 1 125 ? -3.053 16 0.773 1 89.62 125 ALA A N 1
ATOM 920 C CA . ALA A 1 125 ? -3.844 17.109 0.248 1 89.62 125 ALA A CA 1
ATOM 921 C C . ALA A 1 125 ? -4.238 18.078 1.359 1 89.62 125 ALA A C 1
ATOM 923 O O . ALA A 1 125 ? -4.176 19.297 1.18 1 89.62 125 ALA A O 1
ATOM 924 N N . GLU A 1 126 ? -4.602 17.531 2.438 1 87.5 126 GLU A N 1
ATOM 925 C CA . GLU A 1 126 ? -4.977 18.359 3.578 1 87.5 126 GLU A CA 1
ATOM 926 C C . GLU A 1 126 ? -3.805 19.219 4.055 1 87.5 126 GLU A C 1
ATOM 928 O O . GLU A 1 126 ? -3.977 20.391 4.379 1 87.5 126 GLU A O 1
ATOM 933 N N . MET A 1 127 ? -2.668 18.656 4.117 1 86.19 127 MET A N 1
ATOM 934 C CA . MET A 1 127 ? -1.473 19.375 4.559 1 86.19 127 MET A CA 1
ATOM 935 C C . MET A 1 127 ? -1.11 20.484 3.588 1 86.19 127 MET A C 1
ATOM 937 O O . MET A 1 127 ? -0.708 21.578 4.008 1 86.19 127 MET A O 1
ATOM 941 N N . ILE A 1 128 ? -1.31 20.203 2.385 1 87 128 ILE A N 1
ATOM 942 C CA . ILE A 1 128 ? -1.013 21.203 1.367 1 87 128 ILE A CA 1
ATOM 943 C C . ILE A 1 128 ? -1.977 22.375 1.505 1 87 128 ILE A C 1
ATOM 945 O O . ILE A 1 128 ? -1.561 23.531 1.461 1 87 128 ILE A O 1
ATOM 949 N N . LEU A 1 129 ? -3.182 22.078 1.685 1 87 129 LEU A N 1
ATOM 950 C CA . LEU A 1 129 ? -4.191 23.125 1.842 1 87 129 LEU A CA 1
ATOM 951 C C . LEU A 1 129 ? -3.918 23.969 3.082 1 87 129 LEU A C 1
ATOM 953 O O . LEU A 1 129 ? -4.066 25.188 3.051 1 87 129 LEU A O 1
ATOM 957 N N . LYS A 1 130 ? -3.551 23.281 4.082 1 83.69 130 LYS A N 1
ATOM 958 C CA . LYS A 1 130 ? -3.238 24 5.316 1 83.69 130 LYS A CA 1
ATOM 959 C C . LYS A 1 130 ? -2.027 24.906 5.137 1 83.69 130 LYS A C 1
ATOM 961 O O . LYS A 1 130 ? -2.014 26.031 5.633 1 83.69 130 LYS A O 1
ATOM 966 N N . ARG A 1 131 ? -1.084 24.422 4.48 1 83.94 131 ARG A N 1
ATOM 967 C CA . ARG A 1 131 ? 0.111 25.219 4.223 1 83.94 131 ARG A CA 1
ATOM 968 C C . ARG A 1 131 ? -0.219 26.453 3.377 1 83.94 131 ARG A C 1
ATOM 970 O O . ARG A 1 131 ? 0.279 27.547 3.641 1 83.94 131 ARG A O 1
ATOM 977 N N . ILE A 1 132 ? -1.055 26.281 2.428 1 88 132 ILE A N 1
ATOM 978 C CA . ILE A 1 132 ? -1.46 27.375 1.551 1 88 132 ILE A CA 1
ATOM 979 C C . ILE A 1 132 ? -2.256 28.406 2.346 1 88 132 ILE A C 1
ATOM 981 O O . ILE A 1 132 ? -2.059 29.609 2.182 1 88 132 ILE A O 1
ATOM 985 N N . TYR A 1 133 ? -3.018 27.844 3.186 1 86.62 133 TYR A N 1
ATOM 986 C CA . TYR A 1 133 ? -3.826 28.719 4.02 1 86.62 133 TYR A CA 1
ATOM 987 C C . TYR A 1 133 ? -2.945 29.562 4.945 1 86.62 133 TYR A C 1
ATOM 989 O O . TYR A 1 133 ? -3.152 30.766 5.09 1 86.62 133 TYR A O 1
ATOM 997 N N . GLU A 1 134 ? -1.988 28.922 5.555 1 84.5 134 GLU A N 1
ATOM 998 C CA . GLU A 1 134 ? -1.077 29.609 6.461 1 84.5 134 GLU A CA 1
ATOM 999 C C . GLU A 1 134 ? -0.242 30.641 5.719 1 84.5 134 GLU A C 1
ATOM 1001 O O . GLU A 1 134 ? 0.005 31.734 6.234 1 84.5 134 GLU A O 1
ATOM 1006 N N . MET A 1 135 ? 0.094 30.266 4.512 1 87.5 135 MET A N 1
ATOM 1007 C CA . MET A 1 135 ? 0.873 31.188 3.699 1 87.5 135 MET A CA 1
ATOM 1008 C C . MET A 1 135 ? 0.039 32.406 3.318 1 87.5 135 MET A C 1
ATOM 1010 O O . MET A 1 135 ? 0.524 33.531 3.375 1 87.5 135 MET A O 1
ATOM 1014 N N . LEU A 1 136 ? -1.113 32.156 2.953 1 90.5 136 LEU A N 1
ATOM 1015 C CA . LEU A 1 136 ? -2.012 33.25 2.57 1 90.5 136 LEU A CA 1
ATOM 1016 C C . LEU A 1 136 ? -2.32 34.125 3.764 1 90.5 136 LEU A C 1
ATOM 1018 O O . LEU A 1 136 ? -2.369 35.375 3.631 1 90.5 136 LEU A O 1
ATOM 1022 N N . LYS A 1 137 ? -2.51 33.625 4.902 1 89.31 137 LYS A N 1
ATOM 1023 C CA . LYS A 1 137 ? -2.775 34.375 6.121 1 89.31 137 LYS A CA 1
ATOM 1024 C C . LYS A 1 137 ? -1.594 35.281 6.48 1 89.31 137 LYS A C 1
ATOM 1026 O O . LYS A 1 137 ? -1.78 36.438 6.867 1 89.31 137 LYS A O 1
ATOM 1031 N N . GLU A 1 138 ? -0.463 34.688 6.402 1 87.44 138 GLU A N 1
ATOM 1032 C CA . GLU A 1 138 ? 0.744 35.438 6.691 1 87.44 138 GLU A CA 1
ATOM 1033 C C . GLU A 1 138 ? 0.918 36.594 5.703 1 87.44 138 GLU A C 1
ATOM 1035 O O . GLU A 1 138 ? 1.299 37.719 6.09 1 87.44 138 GLU A O 1
ATOM 1040 N N . GLU A 1 139 ? 0.592 36.281 4.465 1 88.44 139 GLU A N 1
ATOM 1041 C CA . GLU A 1 139 ? 0.714 37.312 3.428 1 88.44 139 GLU A CA 1
ATOM 1042 C C . GLU A 1 139 ? -0.302 38.438 3.637 1 88.44 139 GLU A C 1
ATOM 1044 O O . GLU A 1 139 ? 0.012 39.594 3.436 1 88.44 139 GLU A O 1
ATOM 1049 N N . LEU A 1 140 ? -1.385 38.125 4.082 1 89.88 140 LEU A N 1
ATOM 1050 C CA . LEU A 1 140 ? -2.447 39.094 4.297 1 89.88 140 LEU A CA 1
ATOM 1051 C C . LEU A 1 140 ? -2.188 39.906 5.555 1 89.88 140 LEU A C 1
ATOM 1053 O O . LEU A 1 140 ? -2.527 41.094 5.613 1 89.88 140 LEU A O 1
ATOM 1057 N N . SER A 1 141 ? -1.617 39.281 6.527 1 84.94 141 SER A N 1
ATOM 1058 C CA . SER A 1 141 ? -1.308 40 7.766 1 84.94 141 SER A CA 1
ATOM 1059 C C . SER A 1 141 ? -0.203 41.031 7.551 1 84.94 141 SER A C 1
ATOM 1061 O O . SER A 1 141 ? -0.083 42 8.32 1 84.94 141 SER A O 1
ATOM 1063 N N . GLU A 1 142 ? 0.638 40.75 6.625 1 77.75 142 GLU A N 1
ATOM 1064 C CA . GLU A 1 142 ? 1.708 41.688 6.309 1 77.75 142 GLU A CA 1
ATOM 1065 C C . GLU A 1 142 ? 1.186 42.844 5.48 1 77.75 142 GLU A C 1
ATOM 1067 O O . GLU A 1 142 ? 1.863 43.875 5.34 1 77.75 142 GLU A O 1
ATOM 1072 N N . LEU A 1 143 ? -0.009 42.75 5.055 1 66.31 143 LEU A N 1
ATOM 1073 C CA . LEU A 1 143 ? -0.629 43.875 4.395 1 66.31 143 LEU A CA 1
ATOM 1074 C C . LEU A 1 143 ? -1.424 44.719 5.395 1 66.31 143 LEU A C 1
ATOM 1076 O O . LEU A 1 143 ? -1.417 45.969 5.324 1 66.31 143 LEU A O 1
ATOM 1080 N N . MET B 1 1 ? 10.422 23.766 13.234 1 62.09 1 MET B N 1
ATOM 1081 C CA . MET B 1 1 ? 10.836 22.359 13.172 1 62.09 1 MET B CA 1
ATOM 1082 C C . MET B 1 1 ? 11.156 21.953 11.734 1 62.09 1 MET B C 1
ATOM 1084 O O . MET B 1 1 ? 10.477 22.375 10.797 1 62.09 1 MET B O 1
ATOM 1088 N N . ARG B 1 2 ? 12.289 21.312 11.523 1 77 2 ARG B N 1
ATOM 1089 C CA . ARG B 1 2 ? 12.672 20.953 10.156 1 77 2 ARG B CA 1
ATOM 1090 C C . ARG 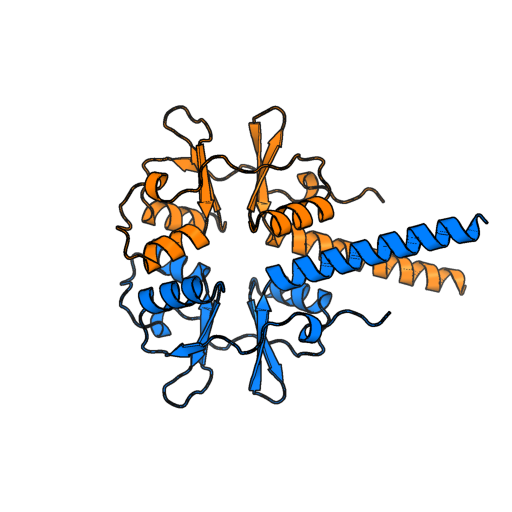B 1 2 ? 11.695 19.938 9.57 1 77 2 ARG B C 1
ATOM 1092 O O . ARG B 1 2 ? 11.164 19.094 10.289 1 77 2 ARG B O 1
ATOM 1099 N N . PRO B 1 3 ? 11.336 20.062 8.32 1 83.19 3 PRO B N 1
ATOM 1100 C CA . PRO B 1 3 ? 10.422 19.109 7.691 1 83.19 3 PRO B CA 1
ATOM 1101 C C . PRO B 1 3 ? 10.977 17.688 7.672 1 83.19 3 PRO B C 1
ATOM 1103 O O . PRO B 1 3 ? 12.188 17.5 7.535 1 83.19 3 PRO B O 1
ATOM 1106 N N . ILE B 1 4 ? 10.18 16.75 7.918 1 92 4 ILE B N 1
ATOM 1107 C CA . ILE B 1 4 ? 10.57 15.336 7.828 1 92 4 ILE B CA 1
ATOM 1108 C C . ILE B 1 4 ? 10.906 14.992 6.379 1 92 4 ILE B C 1
ATOM 1110 O O . ILE B 1 4 ? 10.156 15.328 5.461 1 92 4 ILE B O 1
ATOM 1114 N N . THR B 1 5 ? 12.047 14.375 6.184 1 96.5 5 THR B N 1
ATOM 1115 C CA . THR B 1 5 ? 12.5 14.039 4.836 1 96.5 5 THR B CA 1
ATOM 1116 C C . THR B 1 5 ? 12.469 12.523 4.621 1 96.5 5 THR B C 1
ATOM 1118 O O . THR B 1 5 ? 12.258 11.766 5.562 1 96.5 5 THR B O 1
ATOM 1121 N N . VAL B 1 6 ? 12.695 12.086 3.357 1 98 6 VAL B N 1
ATOM 1122 C CA . VAL B 1 6 ? 12.773 10.68 2.971 1 98 6 VAL B CA 1
ATOM 1123 C C . VAL B 1 6 ? 13.891 9.992 3.742 1 98 6 VAL B C 1
ATOM 1125 O O . VAL B 1 6 ? 13.734 8.859 4.203 1 98 6 VAL B O 1
ATOM 1128 N N . ALA B 1 7 ? 14.953 10.688 3.971 1 97.38 7 ALA B N 1
ATOM 1129 C CA . ALA B 1 7 ? 16.094 10.133 4.703 1 97.38 7 ALA B CA 1
ATOM 1130 C C . ALA B 1 7 ? 15.688 9.742 6.121 1 97.38 7 ALA B C 1
ATOM 1132 O O . ALA B 1 7 ? 16.203 8.766 6.672 1 97.38 7 ALA B O 1
ATOM 1133 N N . ASP B 1 8 ? 14.773 10.422 6.695 1 96.75 8 ASP B N 1
ATOM 1134 C CA . ASP B 1 8 ? 14.344 10.211 8.07 1 96.75 8 ASP B CA 1
ATOM 1135 C C . ASP B 1 8 ? 13.508 8.938 8.203 1 96.75 8 ASP B C 1
ATOM 1137 O O . ASP B 1 8 ? 13.336 8.414 9.305 1 96.75 8 ASP B O 1
ATOM 1141 N N . VAL B 1 9 ? 12.977 8.406 7.031 1 97.19 9 VAL B N 1
ATOM 1142 C CA . VAL B 1 9 ? 11.961 7.375 7.188 1 97.19 9 VAL B CA 1
ATOM 1143 C C . VAL B 1 9 ? 12.32 6.164 6.328 1 97.19 9 VAL B C 1
ATOM 1145 O O . VAL B 1 9 ? 11.742 5.086 6.496 1 97.19 9 VAL B O 1
ATOM 1148 N N . MET B 1 10 ? 13.203 6.305 5.438 1 97.69 10 MET B N 1
ATOM 1149 C CA . MET B 1 10 ? 13.523 5.23 4.5 1 97.69 10 MET B CA 1
ATOM 1150 C C . MET B 1 10 ? 14.133 4.039 5.223 1 97.69 10 MET B C 1
ATOM 1152 O O . MET B 1 10 ? 14.75 4.195 6.281 1 97.69 10 MET B O 1
ATOM 1156 N N . SER B 1 11 ? 13.883 2.889 4.664 1 96.69 11 SER B N 1
ATOM 1157 C CA . SER B 1 11 ? 14.562 1.69 5.156 1 96.69 11 SER B CA 1
ATOM 1158 C C . SER B 1 11 ? 15.945 1.54 4.531 1 96.69 11 SER B C 1
ATOM 1160 O O . SER B 1 11 ? 16.172 1.97 3.398 1 96.69 11 SER B O 1
ATOM 1162 N N . LYS B 1 12 ? 16.859 1.005 5.297 1 94.81 12 LYS B N 1
ATOM 1163 C CA . LYS B 1 12 ? 18.234 0.683 4.895 1 94.81 12 LYS B CA 1
ATOM 1164 C C . LYS B 1 12 ? 18.719 -0.597 5.57 1 94.81 12 LYS B C 1
ATOM 1166 O O . LYS B 1 12 ? 18.375 -0.862 6.723 1 94.81 12 LYS B O 1
ATOM 1171 N N . PRO B 1 13 ? 19.438 -1.513 4.891 1 91.5 13 PRO B N 1
ATOM 1172 C CA . PRO B 1 13 ? 19.766 -1.446 3.465 1 91.5 13 PRO B CA 1
ATOM 1173 C C . PRO B 1 13 ? 18.594 -1.854 2.566 1 91.5 13 PRO B C 1
ATOM 1175 O O . PRO B 1 13 ? 17.609 -2.406 3.049 1 91.5 13 PRO B O 1
ATOM 1178 N N . VAL B 1 14 ? 18.703 -1.554 1.334 1 95.5 14 VAL B N 1
ATOM 1179 C CA . VAL B 1 14 ? 17.703 -1.953 0.348 1 95.5 14 VAL B CA 1
ATOM 1180 C C . VAL B 1 14 ? 17.719 -3.471 0.189 1 95.5 14 VAL B C 1
ATOM 1182 O O . VAL B 1 14 ? 18.781 -4.094 0.166 1 95.5 14 VAL B O 1
ATOM 1185 N N . VAL B 1 15 ? 16.594 -4.066 0.132 1 98 15 VAL B N 1
ATOM 1186 C CA . VAL B 1 15 ? 16.5 -5.496 -0.143 1 98 15 VAL B CA 1
ATOM 1187 C C . VAL B 1 15 ? 16.516 -5.738 -1.65 1 98 15 VAL B C 1
ATOM 1189 O O . VAL B 1 15 ? 15.719 -5.152 -2.387 1 98 15 VAL B O 1
ATOM 1192 N N . VAL B 1 16 ? 17.406 -6.574 -2.057 1 98 16 VAL B N 1
ATOM 1193 C CA . VAL B 1 16 ? 17.609 -6.762 -3.49 1 98 16 VAL B CA 1
ATOM 1194 C C . VAL B 1 16 ? 17.297 -8.211 -3.869 1 98 16 VAL B C 1
ATOM 1196 O O . VAL B 1 16 ? 17.25 -9.086 -3.002 1 98 16 VAL B O 1
ATOM 1199 N N . ILE B 1 17 ? 17.047 -8.438 -5.148 1 98.69 17 ILE B N 1
ATOM 1200 C CA . ILE B 1 17 ? 16.906 -9.766 -5.734 1 98.69 17 ILE B CA 1
ATOM 1201 C C . ILE B 1 17 ? 17.531 -9.789 -7.125 1 98.69 17 ILE B C 1
ATOM 1203 O O . ILE B 1 17 ? 17.609 -8.758 -7.797 1 98.69 17 ILE B O 1
ATOM 1207 N N . GLY B 1 18 ? 17.969 -10.875 -7.531 1 98.56 18 GLY B N 1
ATOM 1208 C CA . GLY B 1 18 ? 18.594 -10.992 -8.836 1 98.56 18 GLY B CA 1
ATOM 1209 C C . GLY B 1 18 ? 17.578 -11.148 -9.969 1 98.56 18 GLY B C 1
ATOM 1210 O O . GLY B 1 18 ? 16.484 -11.672 -9.758 1 98.56 18 GLY B O 1
ATOM 1211 N N . VAL B 1 19 ? 18.016 -10.797 -11.211 1 97.81 19 VAL B N 1
ATOM 1212 C CA . VAL B 1 19 ? 17.156 -10.812 -12.391 1 97.81 19 VAL B CA 1
ATOM 1213 C C . VAL B 1 19 ? 16.719 -12.242 -12.695 1 97.81 19 VAL B C 1
ATOM 1215 O O . VAL B 1 19 ? 15.664 -12.461 -13.289 1 97.81 19 VAL B O 1
ATOM 1218 N N . ASN B 1 20 ? 17.469 -13.211 -12.211 1 98.31 20 ASN B N 1
ATOM 1219 C CA . ASN B 1 20 ? 17.219 -14.594 -12.609 1 98.31 20 ASN B CA 1
ATOM 1220 C C . ASN B 1 20 ? 16.453 -15.359 -11.531 1 98.31 20 ASN B C 1
ATOM 1222 O O . ASN B 1 20 ? 16.016 -16.484 -11.758 1 98.31 20 ASN B O 1
ATOM 1226 N N . ASN B 1 21 ? 16.359 -14.773 -10.406 1 98.75 21 ASN B N 1
ATOM 1227 C CA . ASN B 1 21 ? 15.492 -15.398 -9.414 1 98.75 21 ASN B CA 1
ATOM 1228 C C . ASN B 1 21 ? 14.062 -15.539 -9.93 1 98.75 21 ASN B C 1
ATOM 1230 O O . ASN B 1 21 ? 13.648 -14.812 -10.844 1 98.75 21 ASN B O 1
ATOM 1234 N N . THR B 1 22 ? 13.336 -16.5 -9.406 1 98.81 22 THR B N 1
ATOM 1235 C CA . THR B 1 22 ? 11.977 -16.734 -9.859 1 98.81 22 THR B CA 1
ATOM 1236 C C . THR B 1 22 ? 11 -15.812 -9.156 1 98.81 22 THR B C 1
ATOM 1238 O O . THR B 1 22 ? 11.328 -15.219 -8.125 1 98.81 22 THR B O 1
ATOM 1241 N N . LEU B 1 23 ? 9.805 -15.742 -9.68 1 98.69 23 LEU B N 1
ATOM 1242 C CA . LEU B 1 23 ? 8.742 -14.977 -9.039 1 98.69 23 LEU B CA 1
ATOM 1243 C C . LEU B 1 23 ? 8.414 -15.531 -7.664 1 98.69 23 LEU B C 1
ATOM 1245 O O . LEU B 1 23 ? 8.133 -14.773 -6.73 1 98.69 23 LEU B O 1
ATOM 1249 N N . ARG B 1 24 ? 8.461 -16.797 -7.543 1 98.75 24 ARG B N 1
ATOM 1250 C CA . ARG B 1 24 ? 8.211 -17.422 -6.246 1 98.75 24 ARG B CA 1
ATOM 1251 C C . ARG B 1 24 ? 9.281 -17.031 -5.23 1 98.75 24 ARG B C 1
ATOM 1253 O O . ARG B 1 24 ? 8.961 -16.75 -4.07 1 98.75 24 ARG B O 1
ATOM 1260 N N . GLU B 1 25 ? 10.508 -17 -5.707 1 98.88 25 GLU B N 1
ATOM 1261 C CA . GLU B 1 25 ? 11.594 -16.578 -4.82 1 98.88 25 GLU B CA 1
ATOM 1262 C C . GLU B 1 25 ? 11.438 -15.117 -4.41 1 98.88 25 GLU B C 1
ATOM 1264 O O . GLU B 1 25 ? 11.75 -14.75 -3.277 1 98.88 25 GLU B O 1
ATOM 1269 N N . ALA B 1 26 ? 11.016 -14.32 -5.355 1 98.94 26 ALA B N 1
ATOM 1270 C CA . ALA B 1 26 ? 10.742 -12.922 -5.035 1 98.94 26 ALA B CA 1
ATOM 1271 C C . ALA B 1 26 ? 9.672 -12.797 -3.961 1 98.94 26 ALA B C 1
ATOM 1273 O O . ALA B 1 26 ? 9.836 -12.062 -2.984 1 98.94 26 ALA B O 1
ATOM 1274 N N . ALA B 1 27 ? 8.578 -13.539 -4.098 1 98.88 27 ALA B N 1
ATOM 1275 C CA . ALA B 1 27 ? 7.5 -13.539 -3.111 1 98.88 27 ALA B CA 1
ATOM 1276 C C . ALA B 1 27 ? 8.008 -13.984 -1.743 1 98.88 27 ALA B C 1
ATOM 1278 O O . ALA B 1 27 ? 7.703 -13.359 -0.725 1 98.88 27 ALA B O 1
ATOM 1279 N N . LYS B 1 28 ? 8.828 -15.008 -1.77 1 98.88 28 LYS B N 1
ATOM 1280 C CA . LYS B 1 28 ? 9.398 -15.516 -0.525 1 98.88 28 LYS B CA 1
ATOM 1281 C C . LYS B 1 28 ? 10.273 -14.469 0.147 1 98.88 28 LYS B C 1
ATOM 1283 O O . LYS B 1 28 ? 10.203 -14.273 1.362 1 98.88 28 LYS B O 1
ATOM 1288 N N . GLU B 1 29 ? 11.094 -13.859 -0.611 1 98.81 29 GLU B N 1
ATOM 1289 C CA . GLU B 1 29 ? 11.977 -12.828 -0.074 1 98.81 29 GLU B CA 1
ATOM 1290 C C . GLU B 1 29 ? 11.18 -11.68 0.53 1 98.81 29 GLU B C 1
ATOM 1292 O O . GLU B 1 29 ? 11.516 -11.18 1.604 1 98.81 29 GLU B O 1
ATOM 1297 N N . MET B 1 30 ? 10.102 -11.234 -0.175 1 98.62 30 MET B N 1
ATOM 1298 C CA . MET B 1 30 ? 9.242 -10.172 0.343 1 98.62 30 MET B CA 1
ATOM 1299 C C . MET B 1 30 ? 8.648 -10.562 1.689 1 98.62 30 MET B C 1
ATOM 1301 O O . MET B 1 30 ? 8.633 -9.766 2.625 1 98.62 30 MET B O 1
ATOM 1305 N N . MET B 1 31 ? 8.195 -11.797 1.796 1 98.38 31 MET B N 1
ATOM 1306 C CA . MET B 1 31 ? 7.598 -12.273 3.039 1 98.38 31 MET B CA 1
ATOM 1307 C C . MET B 1 31 ? 8.641 -12.367 4.145 1 98.38 31 MET B C 1
ATOM 1309 O O . MET B 1 31 ? 8.398 -11.93 5.27 1 98.38 31 MET B O 1
ATOM 1313 N N . ASP B 1 32 ? 9.805 -12.93 3.842 1 98.31 32 ASP B N 1
ATOM 1314 C CA . ASP B 1 32 ? 10.875 -13.141 4.812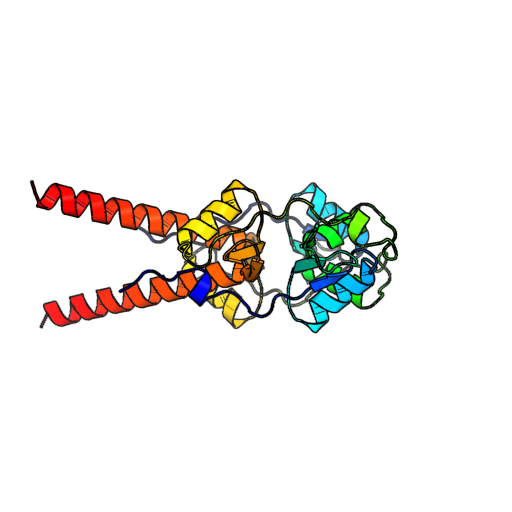 1 98.31 32 ASP B CA 1
ATOM 1315 C C . ASP B 1 32 ? 11.383 -11.812 5.367 1 98.31 32 ASP B C 1
ATOM 1317 O O . ASP B 1 32 ? 11.695 -11.703 6.555 1 98.31 32 ASP B O 1
ATOM 1321 N N . LYS B 1 33 ? 11.445 -10.789 4.508 1 98.06 33 LYS B N 1
ATOM 1322 C CA . LYS B 1 33 ? 12.023 -9.508 4.898 1 98.06 33 LYS B CA 1
ATOM 1323 C C . LYS B 1 33 ? 10.945 -8.531 5.34 1 98.06 33 LYS B C 1
ATOM 1325 O O . LYS B 1 33 ? 11.25 -7.438 5.824 1 98.06 33 LYS B O 1
ATOM 1330 N N . GLY B 1 34 ? 9.656 -8.859 5.156 1 97 34 GLY B N 1
ATOM 1331 C CA . GLY B 1 34 ? 8.539 -8.016 5.559 1 97 34 GLY B CA 1
ATOM 1332 C C . GLY B 1 34 ? 8.414 -6.758 4.719 1 97 34 GLY B C 1
ATOM 1333 O O . GLY B 1 34 ? 8.078 -5.688 5.234 1 97 34 GLY B O 1
ATOM 1334 N N . VAL B 1 35 ? 8.789 -6.855 3.416 1 97.5 35 VAL B N 1
ATOM 1335 C CA . VAL B 1 35 ? 8.719 -5.707 2.52 1 97.5 35 VAL B CA 1
ATOM 1336 C C . VAL B 1 35 ? 7.809 -6.031 1.337 1 97.5 35 VAL B C 1
ATOM 1338 O O . VAL B 1 35 ? 7.57 -7.203 1.031 1 97.5 35 VAL B O 1
ATOM 1341 N N . GLY B 1 36 ? 7.23 -4.98 0.668 1 97.81 36 GLY B N 1
ATOM 1342 C CA . GLY B 1 36 ? 6.312 -5.164 -0.446 1 97.81 36 GLY B CA 1
ATOM 1343 C C . GLY B 1 36 ? 6.973 -4.973 -1.799 1 97.81 36 GLY B C 1
ATOM 1344 O O . GLY B 1 36 ? 6.297 -4.984 -2.83 1 97.81 36 GLY B O 1
ATOM 1345 N N . SER B 1 37 ? 8.289 -4.758 -1.762 1 98.25 37 SER B N 1
ATOM 1346 C CA . SER B 1 37 ? 9.023 -4.566 -3.008 1 98.25 37 SER B CA 1
ATOM 1347 C C . SER B 1 37 ? 10.477 -5 -2.861 1 98.25 37 SER B C 1
ATOM 1349 O O . SER B 1 37 ? 11 -5.066 -1.749 1 98.25 37 SER B O 1
ATOM 1351 N N . LEU B 1 38 ? 11.086 -5.293 -3.994 1 98.62 38 LEU B N 1
ATOM 1352 C CA . LEU B 1 38 ? 12.508 -5.617 -4.102 1 98.62 38 LEU B CA 1
ATOM 1353 C C . LEU B 1 38 ? 13.148 -4.855 -5.254 1 98.62 38 LEU B C 1
ATOM 1355 O O . LEU B 1 38 ? 12.562 -4.723 -6.328 1 98.62 38 LEU B O 1
ATOM 1359 N N . VAL B 1 39 ? 14.336 -4.402 -4.973 1 98.31 39 VAL B N 1
ATOM 1360 C CA . VAL B 1 39 ? 15.133 -3.865 -6.074 1 98.31 39 VAL B CA 1
ATOM 1361 C C . VAL B 1 39 ? 15.789 -5.008 -6.844 1 98.31 39 VAL B C 1
ATOM 1363 O O . VAL B 1 39 ? 16.328 -5.941 -6.238 1 98.31 39 VAL B O 1
ATOM 1366 N N . VAL B 1 40 ? 15.719 -4.879 -8.133 1 98.62 40 VAL B N 1
ATOM 1367 C CA . VAL B 1 40 ? 16.25 -5.961 -8.953 1 98.62 40 VAL B CA 1
ATOM 1368 C C . VAL B 1 40 ? 17.641 -5.582 -9.477 1 98.62 40 VAL B C 1
ATOM 1370 O O . VAL B 1 40 ? 17.828 -4.484 -10.016 1 98.62 40 VAL B O 1
ATOM 1373 N N . VAL B 1 41 ? 18.578 -6.5 -9.328 1 97.88 41 VAL B N 1
ATOM 1374 C CA . VAL B 1 41 ? 19.938 -6.246 -9.797 1 97.88 41 VAL B CA 1
ATOM 1375 C C . VAL B 1 41 ? 20.344 -7.301 -10.828 1 97.88 41 VAL B C 1
ATOM 1377 O O . VAL B 1 41 ? 19.828 -8.422 -10.797 1 97.88 41 VAL B O 1
ATOM 1380 N N . ASP B 1 42 ? 21.203 -6.887 -11.734 1 97.12 42 ASP B N 1
ATOM 1381 C CA . ASP B 1 42 ? 21.719 -7.848 -12.695 1 97.12 42 ASP B CA 1
ATOM 1382 C C . ASP B 1 42 ? 22.938 -8.578 -12.133 1 97.12 42 ASP B C 1
ATOM 1384 O O . ASP B 1 42 ? 23.234 -8.477 -10.945 1 97.12 42 ASP B O 1
ATOM 1388 N N . GLU B 1 43 ? 23.594 -9.352 -12.945 1 96.88 43 GLU B N 1
ATOM 1389 C CA . GLU B 1 43 ? 24.703 -10.195 -12.516 1 96.88 43 GLU B CA 1
ATOM 1390 C C . GLU B 1 43 ? 25.891 -9.344 -12.062 1 96.88 43 GLU B C 1
ATOM 1392 O O . GLU B 1 43 ? 26.734 -9.805 -11.289 1 96.88 43 GLU B O 1
ATOM 1397 N N . LYS B 1 44 ? 25.984 -8.086 -12.492 1 96.88 44 LYS B N 1
ATOM 1398 C CA . LYS B 1 44 ? 27.078 -7.188 -12.141 1 96.88 44 LYS B CA 1
ATOM 1399 C C . LYS B 1 44 ? 26.75 -6.391 -10.883 1 96.88 44 LYS B C 1
ATOM 1401 O O . LYS B 1 44 ? 27.578 -5.641 -10.383 1 96.88 44 LYS B O 1
ATOM 1406 N N . GLY B 1 45 ? 25.484 -6.52 -10.438 1 94.5 45 GLY B N 1
ATOM 1407 C CA . GLY B 1 45 ? 25.078 -5.797 -9.242 1 94.5 45 GLY B CA 1
ATOM 1408 C C . GLY B 1 45 ? 24.438 -4.461 -9.547 1 94.5 45 GLY B C 1
ATOM 1409 O O . GLY B 1 45 ? 24.125 -3.693 -8.633 1 94.5 45 GLY B O 1
ATOM 1410 N N . ASP B 1 46 ? 24.25 -4.203 -10.828 1 94.81 46 ASP B N 1
ATOM 1411 C CA . ASP B 1 46 ? 23.609 -2.953 -11.211 1 94.81 46 ASP B CA 1
ATOM 1412 C C . ASP B 1 46 ? 22.094 -3.051 -11.07 1 94.81 46 ASP B C 1
ATOM 1414 O O . ASP B 1 46 ? 21.5 -4.078 -11.391 1 94.81 46 ASP B O 1
ATOM 1418 N N . VAL B 1 47 ? 21.578 -1.964 -10.578 1 96.06 47 VAL B N 1
ATOM 1419 C CA . VAL B 1 47 ? 20.125 -1.909 -10.43 1 96.06 47 VAL B CA 1
ATOM 1420 C C . VAL B 1 47 ? 19.469 -1.83 -11.805 1 96.06 47 VAL B C 1
ATOM 1422 O O . VAL B 1 47 ? 19.797 -0.953 -12.609 1 96.06 47 VAL B O 1
ATOM 1425 N N . VAL B 1 48 ? 18.484 -2.723 -12.008 1 96.69 48 VAL B N 1
ATOM 1426 C CA . VAL B 1 48 ? 17.906 -2.758 -13.344 1 96.69 48 VAL B CA 1
ATOM 1427 C C . VAL B 1 48 ? 16.391 -2.643 -13.266 1 96.69 48 VAL B C 1
ATOM 1429 O O . VAL B 1 48 ? 15.711 -2.529 -14.289 1 96.69 48 VAL B O 1
ATOM 1432 N N . GLY B 1 49 ? 15.805 -2.736 -12.07 1 97.56 49 GLY B N 1
ATOM 1433 C CA . GLY B 1 49 ? 14.359 -2.631 -11.969 1 97.56 49 GLY B CA 1
ATOM 1434 C C . GLY B 1 49 ? 13.852 -2.777 -10.539 1 97.56 49 GLY B C 1
ATOM 1435 O O . GLY B 1 49 ? 14.633 -2.676 -9.586 1 97.56 49 GLY B O 1
ATOM 1436 N N . ILE B 1 50 ? 12.57 -2.924 -10.461 1 98.44 50 ILE B N 1
ATOM 1437 C CA . ILE B 1 50 ? 11.891 -3.152 -9.188 1 98.44 50 ILE B CA 1
ATOM 1438 C C . ILE B 1 50 ? 10.727 -4.117 -9.391 1 98.44 50 ILE B C 1
ATOM 1440 O O . ILE B 1 50 ? 10.078 -4.109 -10.438 1 98.44 50 ILE B O 1
ATOM 1444 N N . ILE B 1 51 ? 10.531 -4.957 -8.43 1 98.62 51 ILE B N 1
ATOM 1445 C CA . ILE B 1 51 ? 9.359 -5.824 -8.438 1 98.62 51 ILE B CA 1
ATOM 1446 C C . ILE B 1 51 ? 8.57 -5.641 -7.137 1 98.62 51 ILE B C 1
ATOM 1448 O O . ILE B 1 51 ? 9.164 -5.523 -6.059 1 98.62 51 ILE B O 1
ATOM 1452 N N . THR B 1 52 ? 7.254 -5.598 -7.258 1 98.25 52 THR B N 1
ATOM 1453 C CA . THR B 1 52 ? 6.395 -5.309 -6.113 1 98.25 52 THR B CA 1
ATOM 1454 C C . THR B 1 52 ? 5.371 -6.422 -5.91 1 98.25 52 THR B C 1
ATOM 1456 O O . THR B 1 52 ? 5.258 -7.328 -6.738 1 98.25 52 THR B O 1
ATOM 1459 N N . GLU B 1 53 ? 4.676 -6.324 -4.727 1 98.38 53 GLU B N 1
ATOM 1460 C CA . GLU B 1 53 ? 3.562 -7.234 -4.484 1 98.38 53 GLU B CA 1
ATOM 1461 C C . GLU B 1 53 ? 2.564 -7.203 -5.641 1 98.38 53 GLU B C 1
ATOM 1463 O O . GLU B 1 53 ? 2.086 -8.25 -6.082 1 98.38 53 GLU B O 1
ATOM 1468 N N . ARG B 1 54 ? 2.311 -6.043 -6.156 1 98 54 ARG B N 1
ATOM 1469 C CA . ARG B 1 54 ? 1.344 -5.898 -7.238 1 98 54 ARG B CA 1
ATOM 1470 C C . ARG B 1 54 ? 1.81 -6.637 -8.492 1 98 54 ARG B C 1
ATOM 1472 O O . ARG B 1 54 ? 0.995 -7.195 -9.227 1 98 54 ARG B O 1
ATOM 1479 N N . ASP B 1 55 ? 3.055 -6.574 -8.773 1 98.12 55 ASP B N 1
ATOM 1480 C CA . ASP B 1 55 ? 3.598 -7.309 -9.914 1 98.12 55 ASP B CA 1
ATOM 1481 C C . ASP B 1 55 ? 3.328 -8.805 -9.773 1 98.12 55 ASP B C 1
ATOM 1483 O O . ASP B 1 55 ? 2.982 -9.469 -10.758 1 98.12 55 ASP B O 1
ATOM 1487 N N . VAL B 1 56 ? 3.557 -9.328 -8.57 1 98.56 56 VAL B N 1
ATOM 1488 C CA . VAL B 1 56 ? 3.316 -10.75 -8.32 1 98.56 56 VAL B CA 1
ATOM 1489 C C . VAL B 1 56 ? 1.837 -11.062 -8.523 1 98.56 56 VAL B C 1
ATOM 1491 O O . VAL B 1 56 ? 1.489 -12.062 -9.156 1 98.56 56 VAL B O 1
ATOM 1494 N N . VAL B 1 57 ? 0.98 -10.219 -8.016 1 98.69 57 VAL B N 1
ATOM 1495 C CA . VAL B 1 57 ? -0.459 -10.422 -8.148 1 98.69 57 VAL B CA 1
ATOM 1496 C C . VAL B 1 57 ? -0.851 -10.375 -9.625 1 98.69 57 VAL B C 1
ATOM 1498 O O . VAL B 1 57 ? -1.654 -11.195 -10.078 1 98.69 57 VAL B O 1
ATOM 1501 N N . ARG B 1 58 ? -0.287 -9.469 -10.328 1 98.5 58 ARG B N 1
ATOM 1502 C CA . ARG B 1 58 ? -0.543 -9.383 -11.766 1 98.5 58 ARG B CA 1
ATOM 1503 C C . ARG B 1 58 ? -0.11 -10.664 -12.477 1 98.5 58 ARG B C 1
ATOM 1505 O O . ARG B 1 58 ? -0.823 -11.164 -13.344 1 98.5 58 ARG B O 1
ATOM 1512 N N . ALA B 1 59 ? 1.03 -11.141 -12.141 1 98.56 59 ALA B N 1
ATOM 1513 C CA . ALA B 1 59 ? 1.515 -12.383 -12.734 1 98.56 59 ALA B CA 1
ATOM 1514 C C . ALA B 1 59 ? 0.551 -13.531 -12.461 1 98.56 59 ALA B C 1
ATOM 1516 O O . ALA B 1 59 ? 0.262 -14.336 -13.359 1 98.56 59 ALA B O 1
ATOM 1517 N N . VAL B 1 60 ? 0.088 -13.641 -11.219 1 98.44 60 VAL B N 1
ATOM 1518 C CA . VAL B 1 60 ? -0.885 -14.664 -10.852 1 98.44 60 VAL B CA 1
ATOM 1519 C C . VAL B 1 60 ? -2.146 -14.508 -11.695 1 98.44 60 VAL B C 1
ATOM 1521 O O . VAL B 1 60 ? -2.658 -15.484 -12.25 1 98.44 60 VAL B O 1
ATOM 1524 N N . ALA B 1 61 ? -2.633 -13.289 -11.82 1 98.62 61 ALA B N 1
ATOM 1525 C CA . ALA B 1 61 ? -3.846 -12.984 -12.578 1 98.62 61 ALA B CA 1
ATOM 1526 C C . ALA B 1 61 ? -3.699 -13.406 -14.039 1 98.62 61 ALA B C 1
ATOM 1528 O O . ALA B 1 61 ? -4.648 -13.906 -14.641 1 98.62 61 ALA B O 1
ATOM 1529 N N . GLU B 1 62 ? -2.518 -13.219 -14.539 1 98.12 62 GLU B N 1
ATOM 1530 C CA . GLU B 1 62 ? -2.26 -13.461 -15.961 1 98.12 62 GLU B CA 1
ATOM 1531 C C . GLU B 1 62 ? -1.895 -14.922 -16.219 1 98.12 62 GLU B C 1
ATOM 1533 O O . GLU B 1 62 ? -1.707 -15.328 -17.359 1 98.12 62 GLU B O 1
ATOM 1538 N N . GLY B 1 63 ? -1.779 -15.656 -15.219 1 97.56 63 GLY B N 1
ATOM 1539 C CA . GLY B 1 63 ? -1.45 -17.062 -15.359 1 97.56 63 GLY B CA 1
ATOM 1540 C C . GLY B 1 63 ? -0.003 -17.312 -15.742 1 97.56 63 GLY B C 1
ATOM 1541 O O . GLY B 1 63 ? 0.309 -18.281 -16.438 1 97.56 63 GLY B O 1
ATOM 1542 N N . LYS B 1 64 ? 0.843 -16.438 -15.312 1 97.44 64 LYS B N 1
ATOM 1543 C CA . LYS B 1 64 ? 2.264 -16.594 -15.617 1 97.44 64 LYS B CA 1
ATOM 1544 C C . LYS B 1 64 ? 2.875 -17.734 -14.805 1 97.44 64 LYS B C 1
ATOM 1546 O O . LYS B 1 64 ? 2.379 -18.078 -13.734 1 97.44 64 LYS B O 1
ATOM 1551 N N . ASP B 1 65 ? 3.934 -18.266 -15.445 1 97.75 65 ASP B N 1
ATOM 1552 C CA . ASP B 1 65 ? 4.738 -19.25 -14.727 1 97.75 65 ASP B CA 1
ATOM 1553 C C . ASP B 1 65 ? 5.453 -18.609 -13.539 1 97.75 65 ASP B C 1
ATOM 1555 O O . ASP B 1 65 ? 6.258 -17.688 -13.719 1 97.75 65 ASP B O 1
ATOM 1559 N N . LEU B 1 66 ? 5.238 -19.125 -12.328 1 98 66 LEU B N 1
ATOM 1560 C CA . LEU B 1 66 ? 5.797 -18.516 -11.125 1 98 66 LEU B CA 1
ATOM 1561 C C . LEU B 1 66 ? 7.27 -18.891 -10.961 1 98 66 LEU B C 1
ATOM 1563 O O . LEU B 1 66 ? 7.965 -18.328 -10.109 1 98 66 LEU B O 1
ATOM 1567 N N . ASN B 1 67 ? 7.703 -19.719 -11.789 1 98 67 ASN B N 1
ATOM 1568 C CA . ASN B 1 67 ? 9.125 -20.047 -11.828 1 98 67 ASN B CA 1
ATOM 1569 C C . ASN B 1 67 ? 9.859 -19.25 -12.906 1 98 67 ASN B C 1
ATOM 1571 O O . ASN B 1 67 ? 11.07 -19.406 -13.078 1 98 67 ASN B O 1
ATOM 1575 N N . ALA B 1 68 ? 9.133 -18.422 -13.594 1 97.81 68 ALA B N 1
ATOM 1576 C CA . ALA B 1 68 ? 9.766 -17.531 -14.562 1 97.81 68 ALA B CA 1
ATOM 1577 C C . ALA B 1 68 ? 10.648 -16.5 -13.859 1 97.81 68 ALA B C 1
ATOM 1579 O O . ALA B 1 68 ? 10.422 -16.172 -12.688 1 97.81 68 ALA B O 1
ATOM 1580 N N . PRO B 1 69 ? 11.617 -16 -14.586 1 98.44 69 PRO B N 1
ATOM 1581 C CA . PRO B 1 69 ? 12.531 -15.039 -13.961 1 98.44 69 PRO B CA 1
ATOM 1582 C C . PRO B 1 69 ? 11.859 -13.703 -13.664 1 98.44 69 PRO B C 1
ATOM 1584 O O . PRO B 1 69 ? 11.008 -13.25 -14.438 1 98.44 69 PRO B O 1
ATOM 1587 N N . VAL B 1 70 ? 12.258 -13.055 -12.617 1 98.31 70 VAL B N 1
ATOM 1588 C CA . VAL B 1 70 ? 11.789 -11.742 -12.172 1 98.31 70 VAL B CA 1
ATOM 1589 C C . VAL B 1 70 ? 11.891 -10.742 -13.312 1 98.31 70 VAL B C 1
ATOM 1591 O O . VAL B 1 70 ? 11.047 -9.852 -13.445 1 98.31 70 VAL B O 1
ATOM 1594 N N . SER B 1 71 ? 12.852 -10.922 -14.156 1 97.5 71 SER B N 1
ATOM 1595 C CA . SER B 1 71 ? 13.117 -9.992 -15.25 1 97.5 71 SER B CA 1
ATOM 1596 C C . SER B 1 71 ? 11.938 -9.922 -16.219 1 97.5 71 SER B C 1
ATOM 1598 O O . SER B 1 71 ? 11.781 -8.938 -16.938 1 97.5 71 SER B O 1
ATOM 1600 N N . GLU B 1 72 ? 11.086 -10.883 -16.203 1 97.06 72 GLU B N 1
ATOM 1601 C CA . GLU B 1 72 ? 9.945 -10.922 -17.109 1 97.06 72 GLU B CA 1
ATOM 1602 C C . GLU B 1 72 ? 8.781 -10.094 -16.578 1 97.06 72 GLU B C 1
ATOM 1604 O O . GLU B 1 72 ? 7.848 -9.773 -17.312 1 97.06 72 GLU B O 1
ATOM 1609 N N . VAL B 1 73 ? 8.852 -9.719 -15.289 1 97.25 73 VAL B N 1
ATOM 1610 C CA . VAL B 1 73 ? 7.672 -9.141 -14.656 1 97.25 73 VAL B CA 1
ATOM 1611 C C . VAL B 1 73 ? 8.031 -7.793 -14.031 1 97.25 73 VAL B C 1
ATOM 1613 O O . VAL B 1 73 ? 7.164 -6.93 -13.867 1 97.25 73 VAL B O 1
ATOM 1616 N N . MET B 1 74 ? 9.25 -7.633 -13.695 1 97.56 74 MET B N 1
ATOM 1617 C CA . MET B 1 74 ? 9.688 -6.43 -12.984 1 97.56 74 MET B CA 1
ATOM 1618 C C . MET B 1 74 ? 9.438 -5.184 -13.828 1 97.56 74 MET B C 1
ATOM 1620 O O . MET B 1 74 ? 9.234 -5.277 -15.039 1 97.56 74 MET B O 1
ATOM 1624 N N . THR B 1 75 ? 9.336 -4.062 -13.141 1 96.44 75 THR B N 1
ATOM 1625 C CA . THR B 1 75 ? 9.32 -2.773 -13.82 1 96.44 75 THR B CA 1
ATOM 1626 C C . THR B 1 75 ? 10.734 -2.252 -14.031 1 96.44 75 THR B C 1
ATOM 1628 O O . THR B 1 75 ? 11.492 -2.09 -13.07 1 96.44 75 THR B O 1
ATOM 1631 N N . PRO B 1 76 ? 11.023 -1.982 -15.273 1 94.94 76 PRO B N 1
ATOM 1632 C CA . PRO B 1 76 ? 12.344 -1.413 -15.539 1 94.94 76 PRO B CA 1
ATOM 1633 C C . PRO B 1 76 ? 12.391 0.098 -15.328 1 94.94 76 PRO B C 1
ATOM 1635 O O . PRO B 1 76 ? 11.367 0.712 -15.016 1 94.94 76 PRO B O 1
ATOM 1638 N N . ASP B 1 77 ? 13.609 0.772 -15.422 1 86.19 77 ASP B N 1
ATOM 1639 C CA . ASP B 1 77 ? 13.789 2.215 -15.289 1 86.19 77 ASP B CA 1
ATOM 1640 C C . ASP B 1 77 ? 13.133 2.73 -14.008 1 86.19 77 ASP B C 1
ATOM 1642 O O . ASP B 1 77 ? 12.227 3.564 -14.062 1 86.19 77 ASP B O 1
ATOM 1646 N N . VAL B 1 78 ? 13.734 2.471 -12.945 1 89.25 78 VAL B N 1
ATOM 1647 C CA . VAL B 1 78 ? 13.195 2.684 -11.602 1 89.25 78 VAL B CA 1
ATOM 1648 C C . VAL B 1 78 ? 13.086 4.18 -11.328 1 89.25 78 VAL B C 1
ATOM 1650 O O . VAL B 1 78 ? 14.031 4.938 -11.57 1 89.25 78 VAL B O 1
ATOM 1653 N N . LEU B 1 79 ? 11.938 4.684 -11.008 1 95.69 79 LEU B N 1
ATOM 1654 C CA . LEU B 1 79 ? 11.727 6.027 -10.477 1 95.69 79 LEU B CA 1
ATOM 1655 C C . LEU B 1 79 ? 12.297 6.152 -9.07 1 95.69 79 LEU B C 1
ATOM 1657 O O . LEU B 1 79 ? 12.008 5.32 -8.203 1 95.69 79 LEU B O 1
ATOM 1661 N N . THR B 1 80 ? 13.148 7.125 -8.883 1 97.44 80 THR B N 1
ATOM 1662 C CA . THR B 1 80 ? 13.781 7.289 -7.582 1 97.44 80 THR B CA 1
ATOM 1663 C C . THR B 1 80 ? 13.477 8.664 -7 1 97.44 80 THR B C 1
ATOM 1665 O O . THR B 1 80 ? 12.969 9.547 -7.703 1 97.44 80 THR B O 1
ATOM 1668 N N . VAL B 1 81 ? 13.703 8.797 -5.73 1 97.81 81 VAL B N 1
ATOM 1669 C CA . VAL B 1 81 ? 13.633 10.086 -5.047 1 97.81 81 VAL B CA 1
ATOM 1670 C C . VAL B 1 81 ? 14.945 10.344 -4.305 1 97.81 81 VAL B C 1
ATOM 1672 O O . VAL B 1 81 ? 15.695 9.414 -4.016 1 97.81 81 VAL B O 1
ATOM 1675 N N . SER B 1 82 ? 15.203 11.594 -4.031 1 98 82 SER B N 1
ATOM 1676 C CA . SER B 1 82 ? 16.391 11.969 -3.273 1 98 82 SER B CA 1
ATOM 1677 C C . SER B 1 82 ? 16.156 11.867 -1.771 1 98 82 SER B C 1
ATOM 1679 O O . SER B 1 82 ? 15.023 12.047 -1.308 1 98 82 SER B O 1
ATOM 1681 N N . PRO B 1 83 ? 17.25 11.602 -0.965 1 97.75 83 PRO B N 1
ATOM 1682 C CA . PRO B 1 83 ? 17.109 11.562 0.491 1 97.75 83 PRO B CA 1
ATOM 1683 C C . PRO B 1 83 ? 16.578 12.867 1.068 1 97.75 83 PRO B C 1
ATOM 1685 O O . PRO B 1 83 ? 15.93 12.867 2.123 1 97.75 83 PRO B O 1
ATOM 1688 N N . GLU B 1 84 ? 16.719 13.945 0.375 1 97.12 84 GLU B N 1
ATOM 1689 C CA . GLU B 1 84 ? 16.375 15.266 0.895 1 97.12 84 GLU B CA 1
ATOM 1690 C C . GLU B 1 84 ? 14.922 15.617 0.584 1 97.12 84 GLU B C 1
ATOM 1692 O O . GLU B 1 84 ? 14.383 16.594 1.115 1 97.12 84 GLU B O 1
ATOM 1697 N N . THR B 1 85 ? 14.336 14.875 -0.263 1 96.81 85 THR B N 1
ATOM 1698 C CA . THR B 1 85 ? 12.945 15.125 -0.633 1 96.81 85 THR B CA 1
ATOM 1699 C C . THR B 1 85 ? 12.039 15.078 0.595 1 96.81 85 THR B C 1
ATOM 1701 O O . THR B 1 85 ? 12.203 14.211 1.459 1 96.81 85 THR B O 1
ATOM 1704 N N . SER B 1 86 ? 11.094 16.016 0.729 1 94.81 86 SER B N 1
ATOM 1705 C CA . SER B 1 86 ? 10.141 15.984 1.838 1 94.81 86 SER B CA 1
ATOM 1706 C C . SER B 1 86 ? 9.18 14.805 1.713 1 94.81 86 SER B C 1
ATOM 1708 O O . SER B 1 86 ? 8.93 14.312 0.609 1 94.81 86 SER B O 1
ATOM 1710 N N . VAL B 1 87 ? 8.641 14.422 2.816 1 95 87 VAL B N 1
ATOM 1711 C CA . VAL B 1 87 ? 7.703 13.305 2.834 1 95 87 VAL B CA 1
ATOM 1712 C C . VAL B 1 87 ? 6.473 13.656 2.002 1 95 87 VAL B C 1
ATOM 1714 O O . VAL B 1 87 ? 5.926 12.797 1.3 1 95 87 VAL B O 1
ATOM 1717 N N . LEU B 1 88 ? 6.047 14.875 2.07 1 93.5 88 LEU B N 1
ATOM 1718 C CA . LEU B 1 88 ? 4.875 15.305 1.312 1 93.5 88 LEU B CA 1
ATOM 1719 C C . LEU B 1 88 ? 5.145 15.234 -0.188 1 93.5 88 LEU B C 1
ATOM 1721 O O . LEU B 1 88 ? 4.312 14.734 -0.948 1 93.5 88 LEU B O 1
ATOM 1725 N N . LYS B 1 89 ? 6.293 15.75 -0.585 1 94.88 89 LYS B N 1
ATOM 1726 C CA . LYS B 1 89 ? 6.648 15.711 -2.002 1 94.88 89 LYS B CA 1
ATOM 1727 C C . LYS B 1 89 ? 6.77 14.273 -2.496 1 94.88 89 LYS B C 1
ATOM 1729 O O . LYS B 1 89 ? 6.402 13.969 -3.633 1 94.88 89 LYS B O 1
ATOM 1734 N N . ALA B 1 90 ? 7.289 13.406 -1.667 1 97.88 90 ALA B N 1
ATOM 1735 C CA . ALA B 1 90 ? 7.41 11.992 -2.027 1 97.88 90 ALA B CA 1
ATOM 1736 C C . ALA B 1 90 ? 6.035 11.367 -2.234 1 97.88 90 ALA B C 1
ATOM 1738 O O . ALA B 1 90 ? 5.832 10.602 -3.184 1 97.88 90 ALA B O 1
ATOM 1739 N N . ILE B 1 91 ? 5.078 11.648 -1.354 1 97.62 91 ILE B N 1
ATOM 1740 C CA . ILE B 1 91 ? 3.721 11.141 -1.495 1 97.62 91 ILE B CA 1
ATOM 1741 C C . ILE B 1 91 ? 3.111 11.648 -2.799 1 97.62 91 ILE B C 1
ATOM 1743 O O . ILE B 1 91 ? 2.479 10.891 -3.535 1 97.62 91 ILE B O 1
ATOM 1747 N N . GLU B 1 92 ? 3.342 12.906 -3.125 1 96.19 92 GLU B N 1
ATOM 1748 C CA . GLU B 1 92 ? 2.838 13.484 -4.367 1 96.19 92 GLU B CA 1
ATOM 1749 C C . GLU B 1 92 ? 3.447 12.797 -5.582 1 96.19 92 GLU B C 1
ATOM 1751 O O . GLU B 1 92 ? 2.76 12.562 -6.578 1 96.19 92 GLU B O 1
ATOM 1756 N N . THR B 1 93 ? 4.703 12.562 -5.504 1 97.5 93 THR B N 1
ATOM 1757 C CA . THR B 1 93 ? 5.395 11.852 -6.574 1 97.5 93 THR B CA 1
ATOM 1758 C C . THR B 1 93 ? 4.773 10.477 -6.801 1 97.5 93 THR B C 1
ATOM 1760 O O . THR B 1 93 ? 4.543 10.07 -7.941 1 97.5 93 THR B O 1
ATOM 1763 N N . MET B 1 94 ? 4.449 9.758 -5.695 1 97.81 94 MET B N 1
ATOM 1764 C CA . MET B 1 94 ? 3.824 8.445 -5.789 1 97.81 94 MET B CA 1
ATOM 1765 C C . MET B 1 94 ? 2.439 8.539 -6.418 1 97.81 94 MET B C 1
ATOM 1767 O O . MET B 1 94 ? 2.07 7.707 -7.25 1 97.81 94 MET B O 1
ATOM 1771 N N . LYS B 1 95 ? 1.737 9.516 -6.02 1 96.94 95 LYS B N 1
ATOM 1772 C CA . LYS B 1 95 ? 0.405 9.719 -6.578 1 96.94 95 LYS B CA 1
ATOM 1773 C C . LYS B 1 95 ? 0.473 9.984 -8.078 1 96.94 95 LYS B C 1
ATOM 1775 O O . LYS B 1 95 ? -0.257 9.367 -8.859 1 96.94 95 LYS B O 1
ATOM 1780 N N . MET B 1 96 ? 1.378 10.859 -8.508 1 96.94 96 MET B N 1
ATOM 1781 C CA . MET B 1 96 ? 1.515 11.289 -9.898 1 96.94 96 MET B CA 1
ATOM 1782 C C . MET B 1 96 ? 1.904 10.117 -10.789 1 96.94 96 MET B C 1
ATOM 1784 O O . MET B 1 96 ? 1.46 10.039 -11.938 1 96.94 96 MET B O 1
ATOM 1788 N N . HIS B 1 97 ? 2.705 9.258 -10.312 1 96.81 97 HIS B N 1
ATOM 1789 C CA . HIS B 1 97 ? 3.248 8.195 -11.148 1 96.81 97 HIS B CA 1
ATOM 1790 C C . HIS B 1 97 ? 2.549 6.867 -10.867 1 96.81 97 HIS B C 1
ATOM 1792 O O . HIS B 1 97 ? 2.877 5.848 -11.477 1 96.81 97 HIS B O 1
ATOM 1798 N N . ASN B 1 98 ? 1.619 6.898 -9.914 1 95.25 98 ASN B N 1
ATOM 1799 C CA . ASN B 1 98 ? 0.833 5.727 -9.539 1 95.25 98 ASN B CA 1
ATOM 1800 C C . ASN B 1 98 ? 1.725 4.582 -9.07 1 95.25 98 ASN B C 1
ATOM 1802 O O . ASN B 1 98 ? 1.601 3.455 -9.555 1 95.25 98 ASN B O 1
ATOM 1806 N N . VAL B 1 99 ? 2.664 4.871 -8.141 1 96.44 99 VAL B N 1
ATOM 1807 C CA . VAL B 1 99 ? 3.529 3.885 -7.504 1 96.44 99 VAL B CA 1
ATOM 1808 C C . VAL B 1 99 ? 3.449 4.031 -5.988 1 96.44 99 VAL B C 1
ATOM 1810 O O . VAL B 1 99 ? 3.045 5.082 -5.48 1 96.44 99 VAL B O 1
ATOM 1813 N N . ARG B 1 100 ? 3.869 2.953 -5.246 1 97.31 100 ARG B N 1
ATOM 1814 C CA . ARG B 1 100 ? 3.77 2.982 -3.791 1 97.31 100 ARG B CA 1
ATOM 1815 C C . ARG B 1 100 ? 5.125 2.723 -3.143 1 97.31 100 ARG B C 1
ATOM 1817 O O . ARG B 1 100 ? 5.227 2.623 -1.918 1 97.31 100 ARG B O 1
ATOM 1824 N N . HIS B 1 101 ? 6.109 2.555 -3.971 1 97.94 101 HIS B N 1
ATOM 1825 C CA . HIS B 1 101 ? 7.484 2.332 -3.541 1 97.94 101 HIS B CA 1
ATOM 1826 C C . HIS B 1 101 ? 8.461 3.17 -4.359 1 97.94 101 HIS B C 1
ATOM 1828 O O . HIS B 1 101 ? 8.359 3.225 -5.59 1 97.94 101 HIS B O 1
ATOM 1834 N N . LEU B 1 102 ? 9.32 3.82 -3.688 1 98.19 102 LEU B N 1
ATOM 1835 C CA . LEU B 1 102 ? 10.352 4.629 -4.34 1 98.19 102 LEU B CA 1
ATOM 1836 C C . LEU B 1 102 ? 11.734 4.293 -3.791 1 98.19 102 LEU B C 1
ATOM 1838 O O . LEU B 1 102 ? 12.039 4.594 -2.635 1 98.19 102 LEU B O 1
ATOM 1842 N N . PRO B 1 103 ? 12.57 3.648 -4.59 1 98.19 103 PRO B N 1
ATOM 1843 C CA . PRO B 1 103 ? 13.977 3.629 -4.176 1 98.19 103 PRO B CA 1
ATOM 1844 C C . PRO B 1 103 ? 14.547 5.027 -3.957 1 98.19 103 PRO B C 1
ATOM 1846 O O . PRO B 1 103 ? 14.141 5.977 -4.629 1 98.19 103 PRO B O 1
ATOM 1849 N N . VAL B 1 104 ? 15.414 5.102 -2.996 1 98.5 104 VAL B N 1
ATOM 1850 C CA . VAL B 1 104 ? 16.062 6.371 -2.68 1 98.5 104 VAL B CA 1
ATOM 1851 C C . VAL B 1 104 ? 17.469 6.383 -3.244 1 98.5 104 VAL B C 1
ATOM 1853 O O . VAL B 1 104 ? 18.281 5.488 -2.955 1 98.5 104 VAL B O 1
ATOM 1856 N N . ALA B 1 105 ? 17.781 7.398 -4.016 1 97.5 105 ALA B N 1
ATOM 1857 C CA . ALA B 1 105 ? 19.078 7.461 -4.684 1 97.5 105 ALA B CA 1
ATOM 1858 C C . ALA B 1 105 ? 19.875 8.68 -4.223 1 97.5 105 ALA B C 1
ATOM 1860 O O . ALA B 1 105 ? 19.312 9.758 -4.039 1 97.5 105 ALA B O 1
ATOM 1861 N N . SER B 1 106 ? 21.094 8.453 -3.941 1 96.19 106 SER B N 1
ATOM 1862 C CA . SER B 1 106 ? 22.094 9.484 -3.668 1 96.19 106 SER B CA 1
ATOM 1863 C C . SER B 1 106 ? 23.359 9.266 -4.492 1 96.19 106 SER B C 1
ATOM 1865 O O . SER B 1 106 ? 23.969 8.195 -4.426 1 96.19 106 SER B O 1
ATOM 1867 N N . ASP B 1 107 ? 23.797 10.266 -5.312 1 93.06 107 ASP B N 1
ATOM 1868 C CA . ASP B 1 107 ? 24.984 10.18 -6.164 1 93.06 107 ASP B CA 1
ATOM 1869 C C . ASP B 1 107 ? 24.938 8.93 -7.039 1 93.06 107 ASP B C 1
ATOM 1871 O O . ASP B 1 107 ? 25.906 8.156 -7.07 1 93.06 107 ASP B O 1
ATOM 1875 N N . ASP B 1 108 ? 23.781 8.555 -7.578 1 87.5 108 ASP B N 1
ATOM 1876 C CA . ASP B 1 108 ? 23.531 7.504 -8.562 1 87.5 108 ASP B CA 1
ATOM 1877 C C . ASP B 1 108 ? 23.594 6.125 -7.914 1 87.5 108 ASP B C 1
ATOM 1879 O O . ASP B 1 108 ? 23.812 5.121 -8.602 1 87.5 108 ASP B O 1
ATOM 1883 N N . GLU B 1 109 ? 23.531 6.207 -6.656 1 93.75 109 GLU B N 1
ATOM 1884 C CA . GLU B 1 109 ? 23.469 4.945 -5.926 1 93.75 109 GLU B CA 1
ATOM 1885 C C . GLU B 1 109 ? 22.172 4.828 -5.133 1 93.75 109 GLU B C 1
ATOM 1887 O O . GLU B 1 109 ? 21.703 5.805 -4.543 1 93.75 109 GLU B O 1
ATOM 1892 N N . ILE B 1 110 ? 21.641 3.635 -5.164 1 96.38 110 ILE B N 1
ATOM 1893 C CA . ILE B 1 110 ? 20.469 3.377 -4.344 1 96.38 110 ILE B CA 1
ATOM 1894 C C . ILE B 1 110 ? 20.875 3.217 -2.883 1 96.38 110 ILE B C 1
ATOM 1896 O O . ILE B 1 110 ? 21.672 2.326 -2.547 1 96.38 110 ILE B O 1
ATOM 1900 N N . VAL B 1 111 ? 20.344 4.062 -2.053 1 96.56 111 VAL B N 1
ATOM 1901 C CA . VAL B 1 111 ? 20.812 4.086 -0.673 1 96.56 111 VAL B CA 1
ATOM 1902 C C . VAL B 1 111 ? 19.688 3.674 0.27 1 96.56 111 VAL B C 1
ATOM 1904 O O . VAL B 1 111 ? 19.891 3.535 1.478 1 96.56 111 VAL B O 1
ATOM 1907 N N . GLY B 1 112 ? 18.484 3.498 -0.234 1 97.69 112 GLY B N 1
ATOM 1908 C CA . GLY B 1 112 ? 17.359 3.107 0.599 1 97.69 112 GLY B CA 1
ATOM 1909 C C . GLY B 1 112 ? 16.094 2.881 -0.191 1 97.69 112 GLY B C 1
ATOM 1910 O O . GLY B 1 112 ? 16.109 2.828 -1.422 1 97.69 112 GLY B O 1
ATOM 1911 N N . MET B 1 113 ? 15.031 2.641 0.523 1 98.44 113 MET B N 1
ATOM 1912 C CA . MET B 1 113 ? 13.688 2.441 -0.016 1 98.44 113 MET B CA 1
ATOM 1913 C C . MET B 1 113 ? 12.641 3.107 0.869 1 98.44 113 MET B C 1
ATOM 1915 O O . MET B 1 113 ? 12.758 3.094 2.096 1 98.44 113 MET B O 1
ATOM 1919 N N . VAL B 1 114 ? 11.688 3.752 0.195 1 98.38 114 VAL B N 1
ATOM 1920 C CA . VAL B 1 114 ? 10.57 4.273 0.977 1 98.38 114 VAL B CA 1
ATOM 1921 C C . VAL B 1 114 ? 9.25 3.826 0.353 1 98.38 114 VAL B C 1
ATOM 1923 O O . VAL B 1 114 ? 9.109 3.816 -0.872 1 98.38 114 VAL B O 1
ATOM 1926 N N . SER B 1 115 ? 8.367 3.389 1.206 1 98.25 115 SER B N 1
ATOM 1927 C CA . SER B 1 115 ? 7.035 2.986 0.761 1 98.25 115 SER B CA 1
ATOM 1928 C C . SER B 1 115 ? 5.984 4.02 1.156 1 98.25 115 SER B C 1
ATOM 1930 O O . SER B 1 115 ? 6.242 4.887 1.995 1 98.25 115 SER B O 1
ATOM 1932 N N . LEU B 1 116 ? 4.844 3.908 0.53 1 98.06 116 LEU B N 1
ATOM 1933 C CA . LEU B 1 116 ? 3.73 4.773 0.908 1 98.06 116 LEU B CA 1
ATOM 1934 C C . LEU B 1 116 ? 3.348 4.555 2.369 1 98.06 116 LEU B C 1
ATOM 1936 O O . LEU B 1 116 ? 2.967 5.504 3.061 1 98.06 116 LEU B O 1
ATOM 1940 N N . LYS B 1 117 ? 3.467 3.334 2.85 1 97.56 117 LYS B N 1
ATOM 1941 C CA . LYS B 1 117 ? 3.225 3.029 4.254 1 97.56 117 LYS B CA 1
ATOM 1942 C C . LYS B 1 117 ? 4.137 3.852 5.16 1 97.56 117 LYS B C 1
ATOM 1944 O O . LYS B 1 117 ? 3.668 4.496 6.102 1 97.56 117 LYS B O 1
ATOM 1949 N N . ASP B 1 118 ? 5.426 3.852 4.844 1 97.06 118 ASP B N 1
ATOM 1950 C CA . ASP B 1 118 ? 6.402 4.621 5.613 1 97.06 118 ASP B CA 1
ATOM 1951 C C . ASP B 1 118 ? 6.02 6.098 5.66 1 97.06 118 ASP B C 1
ATOM 1953 O O . ASP B 1 118 ? 6.047 6.715 6.727 1 97.06 118 ASP B O 1
ATOM 1957 N N . LEU B 1 119 ? 5.648 6.578 4.516 1 97.5 119 LEU B N 1
ATOM 1958 C CA . LEU B 1 119 ? 5.391 8.008 4.383 1 97.5 119 LEU B CA 1
ATOM 1959 C C . LEU B 1 119 ? 4.086 8.391 5.074 1 97.5 119 LEU B C 1
ATOM 1961 O O . LEU B 1 119 ? 4.016 9.414 5.758 1 97.5 119 LEU B O 1
ATOM 1965 N N . ALA B 1 120 ? 3.092 7.562 4.91 1 97.12 120 ALA B N 1
ATOM 1966 C CA . ALA B 1 120 ? 1.795 7.828 5.527 1 97.12 120 ALA B CA 1
ATOM 1967 C C . ALA B 1 120 ? 1.914 7.887 7.047 1 97.12 120 ALA B C 1
ATOM 1969 O O . ALA B 1 120 ? 1.352 8.773 7.688 1 97.12 120 ALA B O 1
ATOM 1970 N N . PHE B 1 121 ? 2.678 6.949 7.574 1 96.31 121 PHE B N 1
ATOM 1971 C CA . PHE B 1 121 ? 2.844 6.906 9.023 1 96.31 121 PHE B CA 1
ATOM 1972 C C . PHE B 1 121 ? 3.652 8.102 9.516 1 96.31 121 PHE B C 1
ATOM 1974 O O . PHE B 1 121 ? 3.365 8.664 10.57 1 96.31 121 PHE B O 1
ATOM 1981 N N . ALA B 1 122 ? 4.59 8.484 8.742 1 94.31 122 ALA B N 1
ATOM 1982 C CA . ALA B 1 122 ? 5.395 9.648 9.109 1 94.31 122 ALA B CA 1
ATOM 1983 C C . ALA B 1 122 ? 4.555 10.93 9.086 1 94.31 122 ALA B C 1
ATOM 1985 O O . ALA B 1 122 ? 4.652 11.75 10 1 94.31 122 ALA B O 1
ATOM 1986 N N . VAL B 1 123 ? 3.758 11.039 8.062 1 91.94 123 VAL B N 1
ATOM 1987 C CA . VAL B 1 123 ? 2.928 12.227 7.922 1 91.94 123 VAL B CA 1
ATOM 1988 C C . VAL B 1 123 ? 1.896 12.281 9.047 1 91.94 123 VAL B C 1
ATOM 1990 O O . VAL B 1 123 ? 1.63 13.344 9.602 1 91.94 123 VAL B O 1
ATOM 1993 N N . ALA B 1 124 ? 1.338 11.148 9.367 1 91.19 124 ALA B N 1
ATOM 1994 C CA . ALA B 1 124 ? 0.378 11.086 10.469 1 91.19 124 ALA B CA 1
ATOM 1995 C C . ALA B 1 124 ? 1.019 11.523 11.781 1 91.19 124 ALA B C 1
ATOM 1997 O O . ALA B 1 124 ? 0.42 12.289 12.547 1 91.19 124 ALA B O 1
ATOM 1998 N N . ALA B 1 125 ? 2.207 11.055 11.992 1 89.56 125 ALA B N 1
ATOM 1999 C CA . ALA B 1 125 ? 2.93 11.422 13.211 1 89.56 125 ALA B CA 1
ATOM 2000 C C . ALA B 1 125 ? 3.211 12.922 13.242 1 89.56 125 ALA B C 1
ATOM 2002 O O . ALA B 1 125 ? 3.061 13.562 14.289 1 89.56 125 ALA B O 1
ATOM 2003 N N . GLU B 1 126 ? 3.57 13.438 12.141 1 87.06 126 GLU B N 1
ATOM 2004 C CA . GLU B 1 126 ? 3.848 14.867 12.055 1 87.06 126 GLU B CA 1
ATOM 2005 C C . GLU B 1 126 ? 2.6 15.688 12.352 1 87.06 126 GLU B C 1
ATOM 2007 O O . GLU B 1 126 ? 2.67 16.703 13.047 1 87.06 126 GLU B O 1
ATOM 2012 N N . MET B 1 127 ? 1.51 15.289 11.859 1 86.12 127 MET B N 1
ATOM 2013 C CA . MET B 1 127 ? 0.251 16 12.07 1 86.12 127 MET B CA 1
ATOM 2014 C C . MET B 1 127 ? -0.165 15.945 13.531 1 86.12 127 MET B C 1
ATOM 2016 O O . MET B 1 127 ? -0.661 16.938 14.078 1 86.12 127 MET B O 1
ATOM 2020 N N . ILE B 1 128 ? 0.093 14.852 14.094 1 86.81 128 ILE B N 1
ATOM 2021 C CA . ILE B 1 128 ? -0.247 14.703 15.508 1 86.81 128 ILE B CA 1
ATOM 2022 C C . ILE B 1 128 ? 0.619 15.633 16.344 1 86.81 128 ILE B C 1
ATOM 2024 O O . ILE B 1 128 ? 0.118 16.312 17.25 1 86.81 128 ILE B O 1
ATOM 2028 N N . LEU B 1 129 ? 1.838 15.664 16.062 1 86.69 129 LEU B N 1
ATOM 2029 C CA . LEU B 1 129 ? 2.762 16.531 16.781 1 86.69 129 LEU B CA 1
ATOM 2030 C C . LEU B 1 129 ? 2.385 18 16.625 1 86.69 129 LEU B C 1
ATOM 2032 O O . LEU B 1 129 ? 2.441 18.766 17.578 1 86.69 129 LEU B O 1
ATOM 2036 N N . LYS B 1 130 ? 2.039 18.281 15.445 1 83.62 130 LYS B N 1
ATOM 2037 C CA . LYS B 1 130 ? 1.637 19.672 15.172 1 83.62 130 LYS B CA 1
ATOM 2038 C C . LYS B 1 130 ? 0.369 20.031 15.945 1 83.62 130 LYS B C 1
ATOM 2040 O O . LYS B 1 130 ? 0.255 21.125 16.484 1 83.62 130 LYS B O 1
ATOM 2045 N N . ARG B 1 131 ? -0.517 19.156 15.969 1 83.69 131 ARG B N 1
ATOM 2046 C CA . ARG B 1 131 ? -1.76 19.391 16.688 1 83.69 131 ARG B CA 1
ATOM 2047 C C . ARG B 1 131 ? -1.496 19.547 18.188 1 83.69 131 ARG B C 1
ATOM 2049 O O . ARG B 1 131 ? -2.084 20.422 18.828 1 83.69 131 ARG B O 1
ATOM 2056 N N . ILE B 1 132 ? -0.623 18.781 18.703 1 87.81 132 ILE B N 1
ATOM 2057 C CA . ILE B 1 132 ? -0.275 18.844 20.125 1 87.81 132 ILE B CA 1
ATOM 2058 C C . ILE B 1 132 ? 0.416 20.172 20.422 1 87.81 132 ILE B C 1
ATOM 2060 O O . ILE B 1 132 ? 0.132 20.812 21.438 1 87.81 132 ILE B O 1
ATOM 2064 N N . TYR B 1 133 ? 1.185 20.516 19.484 1 86.62 133 TYR B N 1
ATOM 2065 C CA . TYR B 1 133 ? 1.897 21.781 19.656 1 86.62 133 TYR B CA 1
ATOM 2066 C C . TYR B 1 133 ? 0.929 22.953 19.656 1 86.62 133 TYR B C 1
ATOM 2068 O O . TYR B 1 133 ? 1.04 23.859 20.5 1 86.62 133 TYR B O 1
ATOM 2076 N N . GLU B 1 134 ? 0.006 22.938 18.734 1 84.38 134 GLU B N 1
ATOM 2077 C CA . GLU B 1 134 ? -0.982 24.016 18.641 1 84.38 134 GLU B CA 1
ATOM 2078 C C . GLU B 1 134 ? -1.871 24.047 19.875 1 84.38 134 GLU B C 1
ATOM 2080 O O . GLU B 1 134 ? -2.217 25.125 20.375 1 84.38 134 GLU B O 1
ATOM 2085 N N . MET B 1 135 ? -2.141 22.859 20.344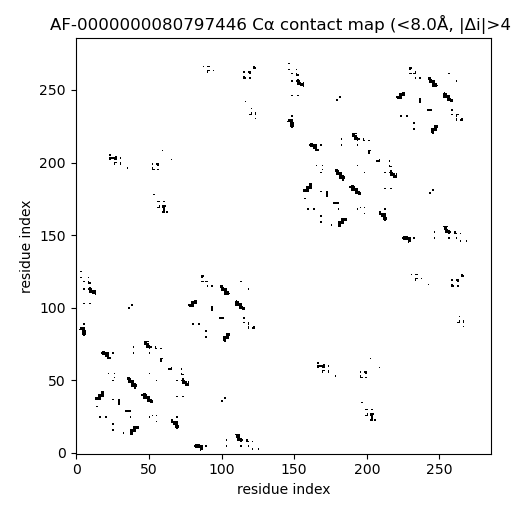 1 87.31 135 MET B N 1
ATOM 2086 C CA . MET B 1 135 ? -2.961 22.781 21.547 1 87.31 135 MET B CA 1
ATOM 2087 C C . MET B 1 135 ? -2.209 23.328 22.766 1 87.31 135 MET B C 1
ATOM 2089 O O . MET B 1 135 ? -2.779 24.062 23.562 1 87.31 135 MET B O 1
ATOM 2093 N N . LEU B 1 136 ? -1.042 22.969 22.859 1 90.25 136 LEU B N 1
ATOM 2094 C CA . LEU B 1 136 ? -0.217 23.438 23.969 1 90.25 136 LEU B CA 1
ATOM 2095 C C . LEU B 1 136 ? -0.017 24.938 23.891 1 90.25 136 LEU B C 1
ATOM 2097 O O . LEU B 1 136 ? -0.063 25.625 24.922 1 90.25 136 LEU B O 1
ATOM 2101 N N . LYS B 1 137 ? 0.174 25.516 22.781 1 89.88 137 LYS B N 1
ATOM 2102 C CA . LYS B 1 137 ? 0.341 26.953 22.578 1 89.88 137 LYS B CA 1
ATOM 2103 C C . LYS B 1 137 ? -0.917 27.719 23 1 89.88 137 LYS B C 1
ATOM 2105 O O . LYS B 1 137 ? -0.833 28.766 23.641 1 89.88 137 LYS B O 1
ATOM 2110 N N . GLU B 1 138 ? -1.993 27.172 22.531 1 87.5 138 GLU B N 1
ATOM 2111 C CA . GLU B 1 138 ? -3.266 27.797 22.891 1 87.5 138 GLU B CA 1
ATOM 2112 C C . GLU B 1 138 ? -3.492 27.766 24.406 1 87.5 138 GLU B C 1
ATOM 2114 O O 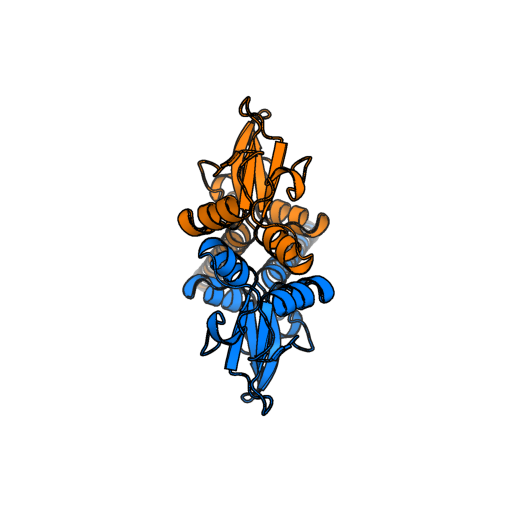. GLU B 1 138 ? -3.967 28.734 24.984 1 87.5 138 GLU B O 1
ATOM 2119 N N . GLU B 1 139 ? -3.119 26.672 24.969 1 88.5 139 GLU B N 1
ATOM 2120 C CA . GLU B 1 139 ? -3.287 26.516 26.406 1 88.5 139 GLU B CA 1
ATOM 2121 C C . GLU B 1 139 ? -2.369 27.469 27.172 1 88.5 139 GLU B C 1
ATOM 2123 O O . GLU B 1 139 ? -2.768 28.062 28.172 1 88.5 139 GLU B O 1
ATOM 2128 N N . LEU B 1 140 ? -1.283 27.688 26.688 1 89.94 140 LEU B N 1
ATOM 2129 C CA . LEU B 1 140 ? -0.305 28.562 27.328 1 89.94 140 LEU B CA 1
ATOM 2130 C C . LEU B 1 140 ? -0.662 30.031 27.141 1 89.94 140 LEU B C 1
ATOM 2132 O O . LEU B 1 140 ? -0.405 30.859 28.016 1 89.94 140 LEU B O 1
ATOM 2136 N N . SER B 1 141 ? -1.21 30.312 26 1 84.94 141 SER B N 1
ATOM 2137 C CA . SER B 1 141 ? -1.611 31.688 25.734 1 84.94 141 SER B CA 1
ATOM 2138 C C . SER B 1 141 ? -2.789 32.094 26.609 1 84.94 141 SER B C 1
ATOM 2140 O O . SER B 1 141 ? -3.008 33.281 26.844 1 84.94 141 SER B O 1
ATOM 2142 N N . GLU B 1 142 ? -3.576 31.188 26.953 1 76.75 142 GLU B N 1
ATOM 2143 C CA . GLU B 1 142 ? -4.707 31.469 27.844 1 76.75 142 GLU B CA 1
ATOM 2144 C C . GLU B 1 142 ? -4.254 31.625 29.281 1 76.75 142 GLU B C 1
ATOM 2146 O O . GLU B 1 142 ? -4.996 32.156 30.125 1 76.75 142 GLU B O 1
ATOM 2151 N N . LEU B 1 143 ? -3.014 31.328 29.531 1 65.25 143 LEU B N 1
ATOM 2152 C CA . LEU B 1 143 ? -2.461 31.609 30.844 1 65.25 143 LEU B CA 1
ATOM 2153 C C . LEU B 1 143 ? -1.744 32.969 30.859 1 65.25 143 LEU B C 1
ATOM 2155 O O . LEU B 1 143 ? -1.836 33.719 31.844 1 65.25 143 LEU B O 1
#

Radius of gyration: 20.65 Å; Cα contacts (8 Å, |Δi|>4): 494; chains: 2; bounding box: 53×68×48 Å